Protein AF-A0A1H9HNV2-F1 (afdb_monomer)

Secondary structure (DSSP, 8-state):
----HHHHHHHHHHTTT-HHHHHHHHS-HHHHHHHHTT-SHHHHH--SSSPPPPHHHHHHHHHHHHHTT--HHHHHHHHHH-HHHHHHTT--TTSPPPPHHHHHHHHHHHHHTTHHHHHHHHHHHHHHHTT-S-TT---EEEEEEEEEPSSPPPEEEE-----S-------TT-PPP--EEEEPPPS-SS-EEEEETTEEEEEEEEEEEEETTT--EEEEEEEETT---

Sequence (229 aa):
MQMSFGTLELAERLNRDNVLLKIEGLIEWEELRLKLTGLYKRELSHGGGQEPFDGLLMFKAILLGQWHSLSDAALEQALCVRIDFLQFCGLSLSDAIPDETTLCRFRNRLIANDRLDDLLATINEQLQCHGLMIKGATGAVIDATLIESAARPKKTITLEVDAEEGKVVQFEDGSQPGINCIEEQSADPDATWLKKGRKSQFGYRSYLVVDAQDGYVRGVHTAPANQSE

pLDDT: mean 74.3, std 15.61, range [34.56, 94.25]

Organism: NCBI:txid44577

Mean predicted aligned error: 16.44 Å

InterPro domains:
  IPR008490 Transposase InsH, N-terminal [PF05598] (9-109)
  IPR047959 IS5 family transposase [NF033581] (20-228)

Structure (mmCIF, N/CA/C/O backbone):
data_AF-A0A1H9HNV2-F1
#
_entry.id   AF-A0A1H9HNV2-F1
#
loop_
_atom_site.group_PDB
_atom_site.id
_atom_site.type_symbol
_atom_site.label_atom_id
_atom_site.label_alt_id
_atom_site.label_comp_id
_atom_site.label_asym_id
_atom_site.label_entity_id
_atom_site.label_seq_id
_atom_site.pdbx_PDB_ins_code
_atom_site.Cartn_x
_atom_site.Cartn_y
_atom_site.Cartn_z
_atom_site.occupancy
_atom_site.B_iso_or_equiv
_atom_site.auth_seq_id
_atom_site.auth_comp_id
_atom_site.a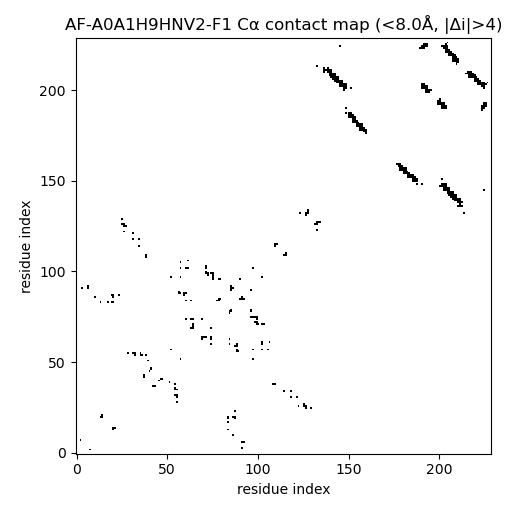uth_asym_id
_atom_site.auth_atom_id
_atom_site.pdbx_PDB_model_num
ATOM 1 N N . MET A 1 1 ? -0.820 14.989 16.478 1.00 46.38 1 MET A N 1
ATOM 2 C CA . MET A 1 1 ? -1.073 15.890 15.334 1.00 46.38 1 MET A CA 1
ATOM 3 C C . MET A 1 1 ? -2.331 16.689 15.659 1.00 46.38 1 MET A C 1
ATOM 5 O O . MET A 1 1 ? -3.302 16.089 16.100 1.00 46.38 1 MET A O 1
ATOM 9 N N . GLN A 1 2 ? -2.279 18.023 15.619 1.00 42.62 2 GLN A N 1
ATOM 10 C CA . GLN A 1 2 ? -3.395 18.882 16.036 1.00 42.62 2 GLN A CA 1
ATOM 11 C C . GLN A 1 2 ? -4.425 18.927 14.901 1.00 42.62 2 GLN A C 1
ATOM 13 O O . GLN A 1 2 ? -4.117 19.411 13.817 1.00 42.62 2 GLN A O 1
ATOM 18 N N . MET A 1 3 ? -5.616 18.369 15.125 1.00 58.62 3 MET A N 1
ATOM 19 C CA . MET A 1 3 ? -6.662 18.311 14.101 1.00 58.62 3 MET A CA 1
ATOM 20 C C . MET A 1 3 ? -7.176 19.724 13.811 1.00 58.62 3 MET A C 1
ATOM 22 O O . MET A 1 3 ? -7.595 20.439 14.722 1.00 58.62 3 MET A O 1
ATOM 26 N N . SER A 1 4 ? -7.120 20.136 12.546 1.00 68.19 4 SER A N 1
ATOM 27 C CA . SER A 1 4 ? -7.701 21.402 12.102 1.00 68.19 4 SER A CA 1
ATOM 28 C C . SER A 1 4 ? -9.229 21.388 12.258 1.00 68.19 4 SER A C 1
ATOM 30 O O . SER A 1 4 ? -9.867 20.338 12.202 1.00 68.19 4 SER A O 1
ATOM 32 N N . PHE A 1 5 ? -9.848 22.560 12.405 1.00 66.25 5 PHE A N 1
ATOM 33 C CA . PHE A 1 5 ? -11.310 22.669 12.490 1.00 66.25 5 PHE A CA 1
ATOM 34 C C . PHE A 1 5 ? -12.016 22.006 11.290 1.00 66.25 5 PHE A C 1
ATOM 36 O O . PHE A 1 5 ? -12.998 21.287 11.460 1.00 66.25 5 PHE A O 1
ATOM 43 N N . GLY A 1 6 ? -11.463 22.176 10.083 1.00 67.31 6 GLY A N 1
ATOM 44 C CA . GLY A 1 6 ? -12.016 21.587 8.862 1.00 67.31 6 GLY A CA 1
ATOM 45 C C . GLY A 1 6 ? -11.930 20.060 8.820 1.00 67.31 6 GLY A C 1
ATOM 46 O O . GLY A 1 6 ? -12.846 19.414 8.318 1.00 67.31 6 GLY A O 1
ATOM 47 N N . THR A 1 7 ? -10.875 19.461 9.382 1.00 67.25 7 THR A N 1
ATOM 48 C CA . THR A 1 7 ? -10.743 17.994 9.421 1.00 67.25 7 THR A CA 1
ATOM 49 C C . THR A 1 7 ? -11.699 17.356 10.424 1.00 67.25 7 THR A C 1
ATOM 51 O O . THR A 1 7 ? -12.181 16.252 10.188 1.00 67.25 7 THR A O 1
ATOM 54 N N . LEU A 1 8 ? -12.037 18.061 11.505 1.00 67.12 8 LEU A N 1
ATOM 55 C CA . LEU A 1 8 ? -12.953 17.565 12.532 1.00 67.12 8 LEU A CA 1
ATOM 56 C C . LEU A 1 8 ? -14.407 17.514 12.025 1.00 67.12 8 LEU A C 1
ATOM 58 O O . LEU A 1 8 ? -15.081 16.499 12.188 1.00 67.12 8 LEU A O 1
ATOM 62 N N . GLU A 1 9 ? -14.859 18.553 11.315 1.00 69.06 9 GLU A N 1
ATOM 63 C CA . GLU A 1 9 ? -16.207 18.579 10.723 1.00 69.06 9 GLU A CA 1
ATOM 64 C C . GLU A 1 9 ? -16.355 17.574 9.563 1.00 69.06 9 GLU A C 1
ATOM 66 O O . GLU A 1 9 ? -17.401 16.938 9.400 1.00 69.06 9 GLU A O 1
ATOM 71 N N . LEU A 1 10 ? -15.299 17.371 8.769 1.00 71.81 10 LEU A N 1
ATOM 72 C CA . LEU A 1 10 ? -15.294 16.353 7.714 1.00 71.81 10 LEU A CA 1
ATOM 73 C C . LEU A 1 10 ? -15.322 14.933 8.281 1.00 71.81 10 LEU A C 1
ATOM 75 O O . LEU A 1 10 ? -16.067 14.097 7.767 1.00 71.81 10 LEU A O 1
ATOM 79 N N . ALA A 1 11 ? -14.582 14.673 9.360 1.00 67.88 11 ALA A N 1
ATOM 80 C CA . ALA A 1 11 ? -14.624 13.389 10.051 1.00 67.88 11 ALA A CA 1
ATOM 81 C C . ALA A 1 11 ? -16.037 13.074 10.569 1.00 67.88 11 ALA A C 1
ATOM 83 O O . ALA A 1 11 ? -16.521 11.961 10.378 1.00 67.88 11 ALA A O 1
ATOM 84 N N . GLU A 1 12 ? -16.748 14.051 11.144 1.00 70.38 12 GLU A N 1
ATOM 85 C CA . GLU A 1 12 ? -18.136 13.862 11.591 1.00 70.38 12 GLU A CA 1
ATOM 86 C C . GLU A 1 12 ? -19.116 13.584 10.443 1.00 70.38 12 GLU A C 1
ATOM 88 O O . GLU A 1 12 ? -20.052 12.793 10.606 1.00 70.38 12 GLU A O 1
ATOM 93 N N . ARG A 1 13 ? -18.913 14.210 9.276 1.00 70.44 13 ARG A N 1
ATOM 94 C CA . ARG A 1 13 ? -19.742 13.958 8.086 1.00 70.44 13 ARG A CA 1
ATOM 95 C C . ARG A 1 13 ? -19.483 12.583 7.478 1.00 70.44 13 ARG A C 1
ATOM 97 O O . ARG A 1 13 ? -20.428 11.944 7.025 1.00 70.44 13 ARG A O 1
ATOM 104 N N . LEU A 1 14 ? -18.234 12.122 7.482 1.00 71.94 14 LEU A N 1
ATOM 105 C CA . LEU A 1 14 ? -17.851 10.825 6.922 1.00 71.94 14 LEU A CA 1
ATOM 106 C C . LEU A 1 14 ? -18.166 9.654 7.869 1.00 71.94 14 LEU A C 1
ATOM 108 O O . LEU A 1 14 ? -18.564 8.587 7.405 1.00 71.94 14 LEU A O 1
ATOM 112 N N . ASN A 1 15 ? -18.054 9.849 9.187 1.00 63.41 15 ASN A N 1
ATOM 113 C CA . ASN A 1 15 ? -18.233 8.785 10.184 1.00 63.41 15 ASN A CA 1
ATOM 114 C C . ASN A 1 15 ? -19.645 8.190 10.247 1.00 63.41 15 ASN A C 1
ATOM 116 O O . ASN A 1 15 ? -19.811 7.093 10.780 1.00 63.41 15 ASN A O 1
ATOM 120 N N . ARG A 1 16 ? -20.672 8.873 9.725 1.00 61.31 16 ARG A N 1
ATOM 121 C CA . ARG A 1 16 ? -22.050 8.360 9.802 1.00 61.31 16 ARG A CA 1
ATOM 122 C C . ARG A 1 16 ? -22.267 7.124 8.926 1.00 61.31 16 ARG A C 1
ATOM 124 O O . ARG A 1 16 ? -22.946 6.208 9.373 1.00 61.31 16 ARG A O 1
ATOM 131 N N . ASP A 1 17 ? -21.611 7.045 7.764 1.00 63.94 17 ASP A N 1
ATOM 132 C CA . ASP A 1 17 ? -21.888 5.993 6.772 1.00 63.94 17 ASP A CA 1
ATOM 133 C C . ASP A 1 17 ? -20.645 5.366 6.112 1.00 63.94 17 ASP A C 1
ATOM 135 O O . ASP A 1 17 ? -20.778 4.393 5.368 1.00 63.94 17 ASP A O 1
ATOM 139 N N . ASN A 1 18 ? -19.424 5.855 6.369 1.00 78.12 18 ASN A N 1
ATOM 140 C CA . ASN A 1 18 ? -18.253 5.367 5.637 1.00 78.12 18 ASN A CA 1
ATOM 141 C C . ASN A 1 18 ? -17.673 4.062 6.216 1.00 78.12 18 ASN A C 1
ATOM 143 O O . ASN A 1 18 ? -17.227 4.003 7.362 1.00 78.12 18 ASN A O 1
ATOM 147 N N . VAL A 1 19 ? -17.642 3.014 5.389 1.00 81.12 19 VAL A N 1
ATOM 148 C CA . VAL A 1 19 ? -17.084 1.696 5.731 1.00 81.12 19 VAL A CA 1
ATOM 149 C C . VAL A 1 19 ? -15.576 1.768 5.992 1.00 81.12 19 VAL A C 1
ATOM 151 O O . VAL A 1 19 ? -15.095 1.108 6.909 1.00 81.12 19 VAL A O 1
ATOM 154 N N . LEU A 1 20 ? -14.836 2.606 5.257 1.00 83.25 20 LEU A N 1
ATOM 155 C CA . LEU A 1 20 ? -13.379 2.715 5.396 1.00 83.25 20 LEU A CA 1
ATOM 156 C C . LEU A 1 20 ? -12.972 3.222 6.781 1.00 83.25 20 LEU A C 1
ATOM 158 O O . LEU A 1 20 ? -12.032 2.700 7.366 1.00 83.25 20 LEU A O 1
ATOM 162 N N . LEU A 1 21 ? -13.709 4.185 7.339 1.00 83.06 21 LEU A N 1
ATOM 163 C CA . LEU A 1 21 ? -13.426 4.717 8.678 1.00 83.06 21 LEU A CA 1
ATOM 164 C C . LEU A 1 21 ? -13.783 3.721 9.786 1.00 83.06 21 LEU A C 1
ATOM 166 O O . LEU A 1 21 ? -13.110 3.664 10.809 1.00 83.06 21 LEU A O 1
ATOM 170 N N . LYS A 1 22 ? -14.798 2.876 9.567 1.00 82.56 22 LYS A N 1
ATOM 171 C CA . LYS A 1 22 ? -15.085 1.762 10.481 1.00 82.56 22 LYS A CA 1
ATOM 172 C C . LYS A 1 22 ? -13.939 0.755 10.487 1.00 82.56 22 LYS A C 1
ATOM 174 O O . LYS A 1 22 ? -13.535 0.322 11.556 1.00 82.56 22 LYS A O 1
ATOM 179 N N . ILE A 1 23 ? -13.398 0.421 9.313 1.00 82.38 23 ILE A N 1
ATOM 180 C CA . ILE A 1 23 ? -12.222 -0.453 9.190 1.00 82.38 23 ILE A CA 1
ATOM 181 C C . ILE A 1 23 ? -10.996 0.196 9.844 1.00 82.38 23 ILE A C 1
ATOM 183 O O . ILE A 1 23 ? -10.242 -0.478 10.538 1.00 82.38 23 ILE A O 1
ATOM 187 N N . GLU A 1 24 ? -10.822 1.507 9.677 1.00 85.06 24 GLU A N 1
ATOM 188 C CA . GLU A 1 24 ? -9.735 2.262 10.302 1.00 85.06 24 GLU A CA 1
ATOM 189 C C . GLU A 1 24 ? -9.763 2.157 11.832 1.00 85.06 24 GLU A C 1
ATOM 191 O O . GLU A 1 24 ? -8.718 1.935 12.431 1.00 85.06 24 GLU A O 1
ATOM 196 N N . GLY A 1 25 ? -10.944 2.200 12.454 1.00 83.38 25 GLY A N 1
ATOM 197 C CA . GLY A 1 25 ? -11.089 1.996 13.898 1.00 83.38 25 GLY A CA 1
ATOM 198 C C . GLY A 1 25 ? -10.988 0.539 14.376 1.00 83.38 25 GLY A C 1
ATOM 199 O O . GLY A 1 25 ? -10.866 0.316 15.577 1.00 83.38 25 GLY A O 1
ATOM 200 N N . LEU A 1 26 ? -11.066 -0.446 13.474 1.00 83.06 26 LEU A N 1
ATOM 201 C CA . LEU A 1 26 ? -11.015 -1.877 13.811 1.00 83.06 26 LEU A CA 1
ATOM 202 C C . LEU A 1 26 ? -9.599 -2.462 13.778 1.00 83.06 26 LEU A C 1
ATOM 204 O O . LEU A 1 26 ? -9.354 -3.481 14.412 1.00 83.06 26 LEU A O 1
ATOM 208 N N . ILE A 1 27 ? -8.691 -1.861 13.011 1.00 84.56 27 ILE A N 1
ATOM 209 C CA . ILE A 1 27 ? -7.336 -2.379 12.796 1.00 84.56 27 ILE A CA 1
ATOM 210 C C . ILE A 1 27 ? -6.368 -1.712 13.781 1.00 84.56 27 ILE A C 1
ATOM 212 O O . ILE A 1 27 ? -6.338 -0.486 13.909 1.00 84.56 27 ILE A O 1
ATOM 216 N N . GLU A 1 28 ? -5.519 -2.504 14.441 1.00 87.12 28 GLU A N 1
ATOM 217 C CA . GLU A 1 28 ? -4.458 -1.983 15.311 1.00 87.12 28 GLU A CA 1
ATOM 218 C C . GLU A 1 28 ? -3.247 -1.536 14.475 1.00 87.12 28 GLU A C 1
ATOM 220 O O . GLU A 1 28 ? -2.266 -2.256 14.275 1.00 87.12 28 GLU A O 1
ATOM 225 N N . TRP A 1 29 ? -3.313 -0.301 13.974 1.00 87.50 29 TRP A N 1
ATOM 226 C CA . TRP A 1 29 ? -2.298 0.270 13.081 1.00 87.50 29 TRP A CA 1
ATOM 227 C C . TRP A 1 29 ? -0.916 0.474 13.714 1.00 87.50 29 TRP A C 1
ATOM 229 O O . TRP A 1 29 ? 0.084 0.496 12.998 1.00 87.50 29 TRP A O 1
ATOM 239 N N . GLU A 1 30 ? -0.831 0.625 15.036 1.00 86.38 30 GLU A N 1
ATOM 240 C CA . GLU A 1 30 ? 0.452 0.817 15.727 1.00 86.38 30 GLU A CA 1
ATOM 241 C C . GLU A 1 30 ? 1.310 -0.459 15.724 1.00 86.38 30 GLU A C 1
ATOM 243 O O . GLU A 1 30 ? 2.534 -0.378 15.613 1.00 86.38 30 GLU A O 1
ATOM 248 N N . GLU A 1 31 ? 0.694 -1.646 15.734 1.00 85.62 31 GLU A N 1
ATOM 249 C CA . GLU A 1 31 ? 1.420 -2.911 15.561 1.00 85.62 31 GLU A CA 1
ATOM 250 C C . GLU A 1 31 ? 2.048 -2.994 14.159 1.00 85.62 31 GLU A C 1
ATOM 252 O O . GLU A 1 31 ? 3.219 -3.352 13.990 1.00 85.62 31 GLU A O 1
ATOM 257 N N . LEU A 1 32 ? 1.289 -2.580 13.141 1.00 85.56 32 LEU A N 1
ATOM 258 C CA . LEU A 1 32 ? 1.753 -2.527 11.755 1.00 85.56 32 LEU A CA 1
ATOM 259 C C . LEU A 1 32 ? 2.853 -1.475 11.567 1.00 85.56 32 LEU A C 1
ATOM 261 O O . LEU A 1 32 ? 3.808 -1.710 10.823 1.00 85.56 32 LEU A O 1
ATOM 265 N N . ARG A 1 33 ? 2.773 -0.344 12.281 1.00 86.12 33 ARG A N 1
ATOM 266 C CA . ARG A 1 33 ? 3.809 0.700 12.262 1.00 86.12 33 ARG A CA 1
ATOM 267 C C . ARG A 1 33 ? 5.175 0.134 12.642 1.00 86.12 33 ARG A C 1
ATOM 269 O O . ARG A 1 33 ? 6.155 0.439 11.966 1.00 86.12 33 ARG A O 1
ATOM 276 N N . LEU A 1 34 ? 5.249 -0.718 13.668 1.00 83.62 34 LEU A N 1
ATOM 277 C CA . LEU A 1 34 ? 6.510 -1.336 14.095 1.00 83.62 34 LEU A CA 1
ATOM 278 C C . LEU A 1 34 ? 7.133 -2.191 12.983 1.00 83.62 34 LEU A C 1
ATOM 280 O O . LEU A 1 34 ? 8.340 -2.111 12.749 1.00 83.62 34 LEU A O 1
ATOM 284 N N . LYS A 1 35 ? 6.312 -2.939 12.237 1.00 82.00 35 LYS A N 1
ATOM 285 C CA . LYS A 1 35 ? 6.757 -3.773 11.103 1.00 82.00 35 LYS A CA 1
ATOM 286 C C . LYS A 1 35 ? 7.211 -2.946 9.888 1.00 82.00 35 LYS A C 1
ATOM 288 O O . LYS A 1 35 ? 8.021 -3.410 9.080 1.00 82.00 35 LYS A O 1
ATOM 293 N N . LEU A 1 36 ? 6.744 -1.702 9.782 1.00 82.06 36 LEU A N 1
ATOM 294 C CA . LEU A 1 36 ? 7.122 -0.746 8.735 1.00 82.06 36 LEU A CA 1
ATOM 295 C C . LEU A 1 36 ? 8.403 0.050 9.058 1.00 82.06 36 LEU A C 1
ATOM 297 O O . LEU A 1 36 ? 8.913 0.755 8.187 1.00 82.06 36 LEU A O 1
ATOM 301 N N . THR A 1 37 ? 8.966 -0.082 10.264 1.00 79.50 37 THR A N 1
ATOM 302 C CA . THR A 1 37 ? 10.227 0.591 10.623 1.00 79.50 37 THR A CA 1
ATOM 303 C C . THR A 1 37 ? 11.431 0.029 9.856 1.00 79.50 37 THR A C 1
ATOM 305 O O . THR A 1 37 ? 11.509 -1.164 9.537 1.00 79.50 37 THR A O 1
ATOM 308 N N . GLY A 1 38 ? 12.394 0.893 9.529 1.00 74.19 38 GLY A N 1
ATOM 309 C CA . GLY A 1 38 ? 13.637 0.526 8.847 1.00 74.19 38 GLY A CA 1
ATOM 310 C C . GLY A 1 38 ? 13.516 0.376 7.329 1.00 74.19 38 GLY A C 1
ATOM 311 O O . GLY A 1 38 ? 14.471 -0.058 6.687 1.00 74.19 38 GLY A O 1
ATOM 312 N N . LEU A 1 39 ? 12.374 0.731 6.730 1.00 73.50 39 LEU A N 1
ATOM 313 C CA . LEU A 1 39 ? 12.200 0.687 5.273 1.00 73.50 39 LEU A CA 1
ATOM 314 C C . LEU A 1 39 ? 13.003 1.798 4.584 1.00 73.50 39 LEU A C 1
ATOM 316 O O . LEU A 1 39 ? 13.631 1.594 3.540 1.00 73.50 39 LEU A O 1
ATOM 320 N N . TYR A 1 40 ? 13.012 3.005 5.140 1.00 74.31 40 TYR A N 1
ATOM 321 C CA . TYR A 1 40 ? 13.718 4.113 4.512 1.00 74.31 40 TYR A CA 1
ATOM 322 C C . TYR A 1 40 ? 15.213 4.056 4.831 1.00 74.31 40 TYR A C 1
ATOM 324 O O . TYR A 1 40 ? 15.623 4.142 5.982 1.00 74.31 40 TYR A O 1
ATOM 332 N N . LYS A 1 41 ? 16.064 4.047 3.793 1.00 65.50 41 LYS A N 1
ATOM 333 C CA . LYS A 1 41 ? 17.530 4.163 3.953 1.00 65.50 41 LYS A CA 1
ATOM 334 C C . LYS A 1 41 ? 17.942 5.397 4.773 1.00 65.50 41 LYS A C 1
ATOM 336 O O . LYS A 1 41 ? 18.989 5.387 5.414 1.00 65.50 41 LYS A O 1
ATOM 341 N N . ARG A 1 42 ? 17.114 6.452 4.768 1.00 65.56 42 ARG A N 1
ATOM 342 C CA . ARG A 1 42 ? 17.320 7.655 5.584 1.00 65.56 42 ARG A CA 1
ATOM 343 C C . ARG A 1 42 ? 17.214 7.377 7.086 1.00 65.56 42 ARG A C 1
ATOM 345 O O . ARG A 1 42 ? 17.990 7.962 7.826 1.00 65.56 42 ARG A O 1
ATOM 352 N N . GLU A 1 43 ? 16.324 6.485 7.523 1.00 59.97 43 GLU A N 1
ATOM 353 C CA . GLU A 1 43 ? 16.178 6.127 8.946 1.00 59.97 43 GLU A CA 1
ATOM 354 C C . GLU A 1 43 ? 17.458 5.498 9.503 1.00 59.97 43 GLU A C 1
ATOM 356 O O . GLU A 1 43 ? 17.833 5.762 10.639 1.00 59.97 43 GLU A O 1
ATOM 361 N N . LEU A 1 44 ? 18.176 4.725 8.680 1.00 59.16 44 LEU A N 1
ATOM 362 C CA . LEU A 1 44 ? 19.455 4.131 9.071 1.00 59.16 44 LEU A CA 1
ATOM 363 C C . LEU A 1 44 ? 20.642 5.085 8.890 1.00 59.16 44 LEU A C 1
ATOM 365 O O . LEU A 1 44 ? 21.562 5.083 9.702 1.00 59.16 44 LEU A O 1
ATOM 369 N N . SER A 1 45 ? 20.648 5.888 7.823 1.00 58.62 45 SER A N 1
ATOM 370 C CA . SER A 1 45 ? 21.858 6.595 7.384 1.00 58.62 45 SER A CA 1
ATOM 371 C C . SER A 1 45 ? 21.843 8.112 7.609 1.00 58.62 45 SER A C 1
ATOM 373 O O . SER A 1 45 ? 22.849 8.750 7.306 1.00 58.62 45 SER A O 1
ATOM 375 N N . HIS A 1 46 ? 20.734 8.698 8.087 1.00 61.34 46 HIS A N 1
ATOM 376 C CA . HIS A 1 46 ? 20.544 10.148 8.303 1.00 61.34 46 HIS A CA 1
ATOM 377 C C . HIS A 1 46 ? 20.974 11.032 7.110 1.00 61.34 46 HIS A C 1
ATOM 379 O O . HIS A 1 46 ? 21.341 12.194 7.273 1.00 61.34 46 HIS A O 1
ATOM 385 N N . GLY A 1 47 ? 20.956 10.478 5.895 1.00 58.84 47 GLY A N 1
ATOM 386 C CA . GLY A 1 47 ? 21.424 11.161 4.690 1.00 58.84 47 GLY A CA 1
ATOM 387 C C . GLY A 1 47 ? 20.553 12.365 4.320 1.00 58.84 47 GLY A C 1
ATOM 388 O O . GLY A 1 47 ? 19.342 12.361 4.547 1.00 58.84 47 GLY A O 1
ATOM 389 N N . GLY A 1 48 ? 21.170 13.390 3.727 1.00 55.59 48 GLY A N 1
ATOM 390 C CA . GLY A 1 48 ? 20.477 14.598 3.270 1.00 55.59 48 GLY A CA 1
ATOM 391 C C . GLY A 1 48 ? 19.526 14.335 2.094 1.00 55.59 48 GLY A C 1
ATOM 392 O O . GLY A 1 48 ? 19.871 13.614 1.160 1.00 55.59 48 GLY A O 1
ATOM 393 N N . GLY A 1 49 ? 18.328 14.927 2.148 1.00 69.06 49 GLY A N 1
ATOM 394 C CA . GLY A 1 49 ? 17.273 14.825 1.133 1.00 69.06 49 GLY A CA 1
ATOM 395 C C . GLY A 1 49 ? 15.892 15.184 1.697 1.00 69.06 49 GLY A C 1
ATOM 396 O O . GLY A 1 49 ? 15.758 15.418 2.900 1.00 69.06 49 GLY A O 1
ATOM 397 N N . GLN A 1 50 ? 14.869 15.216 0.835 1.00 68.38 50 GLN A N 1
ATOM 398 C CA . GLN A 1 50 ? 13.475 15.437 1.243 1.00 68.38 50 GLN A CA 1
ATOM 399 C C . GLN A 1 50 ? 13.035 14.387 2.271 1.00 68.38 50 GLN A C 1
ATOM 401 O O . GLN A 1 50 ? 13.438 13.221 2.199 1.00 68.38 50 GLN A O 1
ATOM 406 N N . GLU A 1 51 ? 12.232 14.809 3.248 1.00 77.88 51 GLU A N 1
ATOM 407 C CA . GLU A 1 51 ? 11.719 13.896 4.263 1.00 77.88 51 GLU A CA 1
ATOM 408 C C . GLU A 1 51 ? 10.803 12.848 3.634 1.00 77.88 51 GLU A C 1
ATOM 410 O O . GLU A 1 51 ? 9.910 13.214 2.866 1.00 77.88 51 GLU A O 1
ATOM 415 N N . PRO A 1 52 ? 11.036 11.549 3.897 1.00 82.06 52 PRO A N 1
ATOM 416 C CA . PRO A 1 52 ? 10.120 10.525 3.440 1.00 82.06 52 PRO A CA 1
ATOM 417 C C . PRO A 1 52 ? 8.774 10.682 4.152 1.00 82.06 52 PRO A C 1
ATOM 419 O O . PRO A 1 52 ? 8.722 11.060 5.321 1.00 82.06 52 PRO A O 1
ATOM 422 N N . PHE A 1 53 ? 7.696 10.354 3.444 1.00 86.31 53 PHE A N 1
ATOM 423 C CA . PHE A 1 53 ? 6.372 10.215 4.046 1.00 86.31 53 PHE A CA 1
ATOM 424 C C . PHE A 1 53 ? 6.372 9.132 5.133 1.00 86.31 53 PHE A C 1
ATOM 426 O O . PHE A 1 53 ? 7.176 8.198 5.082 1.00 86.31 53 PHE A O 1
ATOM 433 N N . ASP A 1 54 ? 5.450 9.242 6.094 1.00 87.88 54 ASP A N 1
ATOM 434 C CA . ASP A 1 54 ? 5.262 8.220 7.128 1.00 87.88 54 ASP A CA 1
ATOM 435 C C . ASP A 1 54 ? 4.953 6.860 6.480 1.00 87.88 54 ASP A C 1
ATOM 437 O O . ASP A 1 54 ? 4.090 6.750 5.603 1.00 87.88 54 ASP A O 1
ATOM 441 N N . GLY A 1 55 ? 5.652 5.813 6.922 1.00 87.94 55 GLY A N 1
ATOM 442 C CA . GLY A 1 55 ? 5.481 4.461 6.396 1.00 87.94 55 GLY A CA 1
ATOM 443 C C . GLY A 1 55 ? 4.055 3.947 6.583 1.00 87.94 55 GLY A C 1
ATOM 444 O O . GLY A 1 55 ? 3.532 3.274 5.695 1.00 87.94 55 GLY A O 1
ATOM 445 N N . LEU A 1 56 ? 3.397 4.315 7.691 1.00 90.12 56 LEU A N 1
ATOM 446 C CA . LEU A 1 56 ? 2.013 3.915 7.946 1.00 90.12 56 LEU A CA 1
ATOM 447 C C . LEU A 1 56 ? 1.041 4.558 6.948 1.00 90.12 56 LEU A C 1
ATOM 449 O O . LEU A 1 56 ? 0.178 3.873 6.402 1.00 90.12 56 LEU A O 1
ATOM 453 N N . LEU A 1 57 ? 1.209 5.852 6.673 1.00 91.56 57 LEU A N 1
ATOM 454 C CA . LEU A 1 57 ? 0.422 6.583 5.678 1.00 91.56 57 LEU A CA 1
ATOM 455 C C . LEU A 1 57 ? 0.582 5.960 4.292 1.00 91.56 57 LEU A C 1
ATOM 457 O O . LEU A 1 57 ? -0.404 5.687 3.609 1.00 91.56 57 LEU A O 1
ATOM 461 N N . MET A 1 58 ? 1.827 5.694 3.893 1.00 92.44 58 MET A N 1
ATOM 462 C CA . MET A 1 58 ? 2.130 5.094 2.595 1.00 92.44 58 MET A CA 1
ATOM 463 C C . MET A 1 58 ? 1.539 3.688 2.462 1.00 92.44 58 MET A C 1
ATOM 465 O O . MET A 1 58 ? 1.011 3.328 1.410 1.00 92.44 58 MET A O 1
ATOM 469 N N . PHE A 1 59 ? 1.582 2.897 3.535 1.00 91.44 59 PHE A N 1
ATOM 470 C CA . PHE A 1 59 ? 0.985 1.568 3.554 1.00 91.44 59 PHE A CA 1
ATOM 471 C C . PHE A 1 59 ? -0.546 1.618 3.472 1.00 91.44 59 PHE A C 1
ATOM 473 O O . PHE A 1 59 ? -1.131 0.901 2.660 1.00 91.44 59 PHE A O 1
ATOM 480 N N . LYS A 1 60 ? -1.196 2.517 4.226 1.00 91.88 60 LYS A N 1
ATOM 481 C CA . LYS A 1 60 ? -2.645 2.757 4.127 1.00 91.88 60 LYS A CA 1
ATOM 482 C C . LYS A 1 60 ? -3.058 3.163 2.706 1.00 91.88 60 LYS A C 1
ATOM 484 O O . LYS A 1 60 ? -4.050 2.648 2.195 1.00 91.88 60 LYS A O 1
ATOM 489 N N . ALA A 1 61 ? -2.275 4.012 2.038 1.00 92.69 61 ALA A N 1
ATOM 490 C CA . ALA A 1 61 ? -2.522 4.384 0.646 1.00 92.69 61 ALA A CA 1
ATOM 491 C C . ALA A 1 61 ? -2.444 3.172 -0.301 1.00 92.69 61 ALA A C 1
ATOM 493 O O . ALA A 1 61 ? -3.350 2.964 -1.108 1.00 92.69 61 ALA A O 1
ATOM 494 N N . ILE A 1 62 ? -1.410 2.329 -0.177 1.00 91.56 62 ILE A N 1
ATOM 495 C CA . ILE A 1 62 ? -1.300 1.098 -0.982 1.00 91.56 62 ILE A CA 1
ATOM 496 C C . ILE A 1 62 ? -2.487 0.162 -0.734 1.00 91.56 62 ILE A C 1
ATOM 498 O O . ILE A 1 62 ? -3.016 -0.407 -1.689 1.00 91.56 62 ILE A O 1
ATOM 502 N N . LEU A 1 63 ? -2.925 0.026 0.518 1.00 89.69 63 LEU A N 1
ATOM 503 C CA . LEU A 1 63 ? -4.066 -0.809 0.884 1.00 89.69 63 LEU A CA 1
ATOM 504 C C . LEU A 1 63 ? -5.363 -0.319 0.221 1.00 89.69 63 LEU A C 1
ATOM 506 O O . LEU A 1 63 ? -6.101 -1.125 -0.345 1.00 89.69 63 LEU A O 1
ATOM 510 N N . LEU A 1 64 ? -5.597 0.999 0.195 1.00 90.50 64 LEU A N 1
ATOM 511 C CA . LEU A 1 64 ? -6.708 1.599 -0.556 1.00 90.50 64 LEU A CA 1
ATOM 512 C C . LEU A 1 64 ? -6.608 1.309 -2.056 1.00 90.50 64 LEU A C 1
ATOM 514 O O . LEU A 1 64 ? -7.615 0.978 -2.685 1.00 90.50 64 LEU A O 1
ATOM 518 N N . GLY A 1 65 ? -5.402 1.403 -2.622 1.00 88.75 65 GLY A N 1
ATOM 519 C CA . GLY A 1 65 ? -5.145 1.037 -4.013 1.00 88.75 65 GLY A CA 1
ATOM 520 C C . GLY A 1 65 ? -5.535 -0.412 -4.304 1.00 88.75 65 GLY A C 1
ATOM 521 O O . GLY A 1 65 ? -6.242 -0.669 -5.276 1.00 88.75 65 GLY A O 1
ATOM 522 N N . GLN A 1 66 ? -5.165 -1.341 -3.419 1.00 86.19 66 GLN A N 1
ATOM 523 C CA . GLN A 1 66 ? -5.502 -2.759 -3.548 1.00 86.19 66 GLN A CA 1
ATOM 524 C C . GLN A 1 66 ? -7.014 -3.008 -3.432 1.00 86.19 66 GLN A C 1
ATOM 526 O O . GLN A 1 66 ? -7.594 -3.675 -4.287 1.00 86.19 66 GLN A O 1
ATOM 531 N N . TRP A 1 67 ? -7.677 -2.449 -2.414 1.00 85.00 67 TRP A N 1
ATOM 532 C CA . TRP A 1 67 ? -9.116 -2.651 -2.187 1.00 85.00 67 TRP A CA 1
ATOM 533 C C . TRP A 1 67 ? -9.994 -2.071 -3.294 1.00 85.00 67 TRP A C 1
ATOM 535 O O . TRP A 1 67 ? -11.049 -2.624 -3.600 1.00 85.00 67 TRP A O 1
ATOM 545 N N . HIS A 1 68 ? -9.559 -0.976 -3.914 1.00 83.25 68 HIS A N 1
ATOM 546 C CA . HIS A 1 68 ? -10.288 -0.330 -5.002 1.00 83.25 68 HIS A CA 1
ATOM 547 C C . HIS A 1 68 ? -9.739 -0.665 -6.397 1.00 83.25 68 HIS A C 1
ATOM 549 O O . HIS A 1 68 ? -10.219 -0.097 -7.376 1.00 83.25 68 HIS A O 1
ATOM 555 N N . SER A 1 69 ? -8.772 -1.589 -6.500 1.00 85.50 69 SER A N 1
ATOM 556 C CA . SER A 1 69 ? -8.129 -1.990 -7.764 1.00 85.50 69 SER A CA 1
ATOM 557 C C . SER A 1 69 ? -7.608 -0.797 -8.585 1.00 85.50 69 SER A C 1
ATOM 559 O O . SER A 1 69 ? -7.811 -0.718 -9.798 1.00 85.50 69 SER A O 1
ATOM 561 N N . LEU A 1 70 ? -6.967 0.163 -7.914 1.00 88.06 70 LEU A N 1
ATOM 562 C CA . LEU A 1 70 ? -6.431 1.382 -8.521 1.00 88.06 70 LEU A CA 1
ATOM 563 C C . LEU A 1 70 ? -4.949 1.215 -8.875 1.00 88.06 70 LEU A C 1
ATOM 565 O O . LEU A 1 70 ? -4.174 0.649 -8.105 1.00 88.06 70 LEU A O 1
ATOM 569 N N . SER A 1 71 ? -4.543 1.769 -10.020 1.00 89.06 71 SER A N 1
ATOM 570 C CA . SER A 1 71 ? -3.125 1.987 -10.333 1.00 89.06 71 SER A CA 1
ATOM 571 C C . SER A 1 71 ? -2.533 3.100 -9.461 1.00 89.06 71 SER A C 1
ATOM 573 O O . SER A 1 71 ? -3.280 3.864 -8.855 1.00 89.06 71 SER A O 1
ATOM 575 N N . ASP A 1 72 ? -1.205 3.249 -9.430 1.00 90.62 72 ASP A N 1
ATOM 576 C CA . ASP A 1 72 ? -0.555 4.322 -8.655 1.00 90.62 72 ASP A CA 1
ATOM 577 C C . ASP A 1 72 ? -1.005 5.722 -9.084 1.00 90.62 72 ASP A C 1
ATOM 579 O O . ASP A 1 72 ? -1.330 6.543 -8.231 1.00 90.62 72 ASP A O 1
ATOM 583 N N . ALA A 1 73 ? -1.112 5.970 -10.392 1.00 91.06 73 ALA A N 1
ATOM 584 C CA . ALA A 1 73 ? -1.617 7.236 -10.918 1.00 91.06 73 ALA A CA 1
ATOM 585 C C . ALA A 1 73 ? -3.082 7.481 -10.513 1.00 91.06 73 ALA A C 1
ATOM 587 O O . ALA A 1 73 ? -3.466 8.586 -10.127 1.00 91.06 73 ALA A O 1
ATOM 588 N N . ALA A 1 74 ? -3.915 6.436 -10.566 1.00 91.44 74 ALA A N 1
ATOM 589 C CA . ALA A 1 74 ? -5.310 6.536 -10.149 1.00 91.44 74 ALA A CA 1
ATOM 590 C C . ALA A 1 74 ? -5.443 6.711 -8.627 1.00 91.44 74 ALA A C 1
ATOM 592 O O . ALA A 1 74 ? -6.360 7.392 -8.173 1.00 91.44 74 ALA A O 1
ATOM 593 N N . LEU A 1 75 ? -4.536 6.124 -7.844 1.00 93.38 75 LEU A N 1
ATOM 594 C CA . LEU A 1 75 ? -4.480 6.253 -6.393 1.00 93.38 75 LEU A CA 1
ATOM 595 C C . LEU A 1 75 ? -4.063 7.665 -5.972 1.00 93.38 75 LEU A C 1
ATOM 597 O O . LEU A 1 75 ? -4.712 8.233 -5.098 1.00 93.38 75 LEU A O 1
ATOM 601 N N . GLU A 1 76 ? -3.052 8.256 -6.614 1.00 94.25 76 GLU A N 1
ATOM 602 C CA . GLU A 1 76 ? -2.683 9.665 -6.410 1.00 94.25 76 GLU A CA 1
ATOM 603 C C . GLU A 1 76 ? -3.891 10.578 -6.664 1.00 94.25 76 GLU A C 1
ATOM 605 O O . GLU A 1 76 ? -4.278 11.382 -5.811 1.00 94.25 76 GLU A O 1
ATOM 610 N N . GLN A 1 77 ? -4.546 10.410 -7.817 1.00 92.94 77 GLN A N 1
ATOM 611 C CA . GLN A 1 77 ? -5.704 11.227 -8.159 1.00 92.94 77 GLN A CA 1
ATOM 612 C C . GLN A 1 77 ? -6.885 10.985 -7.209 1.00 92.94 77 GLN A C 1
ATOM 614 O O . GLN A 1 77 ? -7.592 11.929 -6.846 1.00 92.94 77 GLN A O 1
AT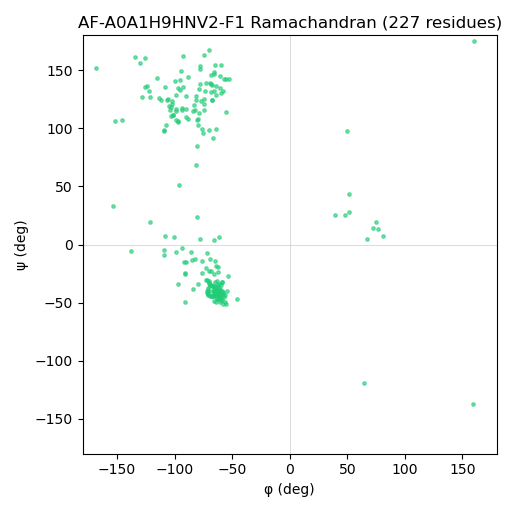OM 619 N N . ALA A 1 78 ? -7.083 9.744 -6.759 1.00 92.56 78 ALA A N 1
ATOM 620 C CA . ALA A 1 78 ? -8.082 9.424 -5.753 1.00 92.56 78 ALA A CA 1
ATOM 621 C C . ALA A 1 78 ? -7.765 10.116 -4.423 1.00 92.56 78 ALA A C 1
ATOM 623 O O . ALA A 1 78 ? -8.652 10.761 -3.881 1.00 92.56 78 ALA A O 1
ATOM 624 N N . LEU A 1 79 ? -6.524 10.074 -3.931 1.00 91.56 79 LEU A N 1
ATOM 625 C CA . LEU A 1 79 ? -6.125 10.771 -2.701 1.00 91.56 79 LEU A CA 1
ATOM 626 C C . LEU A 1 79 ? -6.352 12.288 -2.788 1.00 91.56 79 LEU A C 1
ATOM 628 O O . LEU A 1 79 ? -6.701 12.909 -1.788 1.00 91.56 79 LEU A O 1
ATOM 632 N N . CYS A 1 80 ? -6.209 12.874 -3.979 1.00 88.94 80 CYS A N 1
ATOM 633 C CA . CYS A 1 80 ? -6.468 14.296 -4.210 1.00 88.94 80 CYS A CA 1
ATOM 634 C C . CYS A 1 80 ? -7.965 14.659 -4.164 1.00 88.94 80 CYS A C 1
ATOM 636 O O . CYS A 1 80 ? -8.336 15.711 -3.645 1.00 88.94 80 CYS A O 1
ATOM 638 N N . VAL A 1 81 ? -8.838 13.804 -4.707 1.00 89.19 81 VAL A N 1
ATOM 639 C CA . VAL A 1 81 ? -10.270 14.122 -4.889 1.00 89.19 81 VAL A CA 1
ATOM 640 C C . VAL A 1 81 ? -11.146 13.576 -3.757 1.00 89.19 81 VAL A C 1
ATOM 642 O O . VAL A 1 81 ? -12.161 14.176 -3.395 1.00 89.19 81 VAL A O 1
ATOM 645 N N . ARG A 1 82 ? -10.789 12.417 -3.205 1.00 88.88 82 ARG A N 1
ATOM 646 C CA . ARG A 1 82 ? -11.610 11.646 -2.272 1.00 88.88 82 ARG A CA 1
ATOM 647 C C . ARG A 1 82 ? -11.218 11.929 -0.826 1.00 88.88 82 ARG A C 1
ATOM 649 O O . ARG A 1 82 ? -10.216 11.433 -0.320 1.00 88.88 82 ARG A O 1
ATOM 656 N N . ILE A 1 83 ? -12.068 12.687 -0.137 1.00 87.38 83 ILE A N 1
ATOM 657 C CA . ILE A 1 83 ? -11.860 13.061 1.272 1.00 87.38 83 ILE A CA 1
ATOM 658 C C . ILE A 1 83 ? -11.851 11.825 2.185 1.00 87.38 83 ILE A C 1
ATOM 660 O O . ILE A 1 83 ? -11.143 11.799 3.185 1.00 87.38 83 ILE A O 1
ATOM 664 N N . ASP A 1 84 ? -12.597 10.775 1.841 1.00 87.62 84 ASP A N 1
ATOM 665 C CA . ASP A 1 84 ? -12.593 9.527 2.604 1.00 87.62 84 ASP A CA 1
ATOM 666 C C . ASP A 1 84 ? -11.248 8.797 2.550 1.00 87.62 84 ASP A C 1
ATOM 668 O O . ASP A 1 84 ? -10.800 8.274 3.567 1.00 87.62 84 ASP A O 1
ATOM 672 N N . PHE A 1 85 ? -10.571 8.819 1.401 1.00 90.56 85 PHE A N 1
ATOM 673 C CA . PHE A 1 85 ? -9.226 8.256 1.260 1.00 90.56 85 PHE A CA 1
ATOM 674 C C . PHE A 1 85 ? -8.198 9.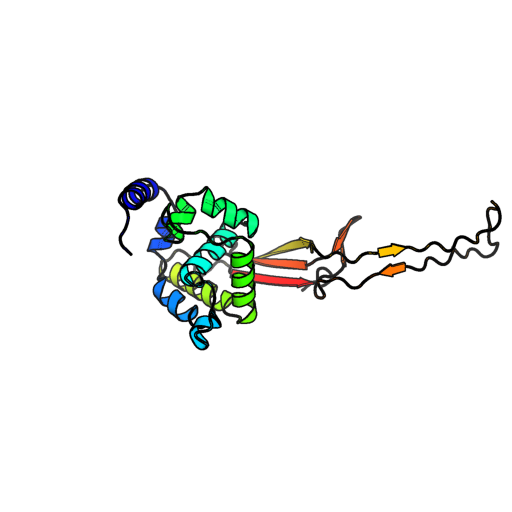072 2.038 1.00 90.56 85 PHE A C 1
ATOM 676 O O . PHE A 1 85 ? -7.365 8.514 2.752 1.00 90.56 85 PHE A O 1
ATOM 683 N N . LEU A 1 86 ? -8.294 10.397 1.927 1.00 89.38 86 LEU A N 1
ATOM 684 C CA . LEU A 1 86 ? -7.448 11.335 2.652 1.00 89.38 86 LEU A CA 1
ATOM 685 C C . LEU A 1 86 ? -7.547 11.100 4.171 1.00 89.38 86 LEU A C 1
ATOM 687 O O . LEU A 1 86 ? -6.535 10.895 4.842 1.00 89.38 86 LEU A O 1
ATOM 691 N N . GLN A 1 87 ? -8.779 11.023 4.685 1.00 87.31 87 GLN A N 1
ATOM 692 C CA . GLN A 1 87 ? -9.052 10.796 6.101 1.00 87.31 87 GLN A CA 1
ATOM 693 C C . GLN A 1 87 ? -8.584 9.413 6.566 1.00 87.31 87 GLN A C 1
ATOM 695 O O . GLN A 1 87 ? -7.993 9.309 7.638 1.00 87.31 87 GLN A O 1
ATOM 700 N N . PHE A 1 88 ? -8.799 8.362 5.766 1.00 89.00 88 PHE A N 1
ATOM 701 C CA . PHE A 1 88 ? -8.326 7.011 6.086 1.00 89.00 88 PHE A CA 1
ATOM 702 C C . PHE A 1 88 ? -6.803 6.974 6.274 1.00 89.00 88 PHE A C 1
ATOM 704 O O . PHE A 1 88 ? -6.303 6.387 7.237 1.00 89.00 88 PHE A O 1
ATOM 711 N N . CYS A 1 89 ? -6.069 7.667 5.399 1.00 89.50 89 CYS A N 1
ATOM 712 C CA . CYS A 1 89 ? -4.616 7.823 5.474 1.00 89.50 89 CYS A CA 1
ATOM 713 C C . CYS A 1 89 ? -4.139 8.747 6.611 1.00 89.50 89 CYS A C 1
ATOM 715 O O . CYS A 1 89 ? -2.935 8.818 6.855 1.00 89.50 89 CYS A O 1
ATOM 717 N N . GLY A 1 90 ? -5.046 9.433 7.316 1.00 86.69 90 GLY A N 1
ATOM 718 C CA . GLY A 1 90 ? -4.712 10.390 8.376 1.00 86.69 90 GLY A CA 1
ATOM 719 C C . GLY A 1 90 ? -4.174 11.730 7.862 1.00 86.69 90 GLY A C 1
ATOM 720 O O . GLY A 1 90 ? -3.523 12.451 8.617 1.00 86.69 90 GLY A O 1
ATOM 721 N N . LEU A 1 91 ? -4.421 12.052 6.589 1.00 86.69 91 LEU A N 1
ATOM 722 C CA . LEU A 1 91 ? -4.016 13.302 5.950 1.00 86.69 91 LEU A CA 1
ATOM 723 C C . LEU A 1 91 ? -5.084 14.391 6.136 1.00 86.69 91 LEU A C 1
ATOM 725 O O . LEU A 1 91 ? -6.287 14.131 6.088 1.00 86.69 91 LEU A O 1
ATOM 729 N N . SER A 1 92 ? -4.635 15.633 6.306 1.00 84.44 92 SER A N 1
ATOM 730 C CA . SER A 1 92 ? -5.465 16.844 6.300 1.00 84.44 92 SER A CA 1
ATOM 731 C C . SER A 1 92 ? -5.525 17.456 4.899 1.00 84.44 92 SER A C 1
ATOM 733 O O . SER A 1 92 ? -4.662 17.204 4.065 1.00 84.44 92 SER A O 1
ATOM 735 N N . LEU A 1 93 ? -6.499 18.334 4.628 1.00 80.06 93 LEU A N 1
ATOM 736 C CA . LEU A 1 93 ? -6.647 18.968 3.302 1.00 80.06 93 LEU A CA 1
ATOM 737 C C . LEU A 1 93 ? -5.451 19.834 2.884 1.00 80.06 93 LEU A C 1
ATOM 739 O O . LEU A 1 93 ? -5.319 20.176 1.714 1.00 80.06 93 LEU A O 1
ATOM 743 N N . SER A 1 94 ? -4.626 20.248 3.842 1.00 83.12 94 SER A N 1
ATOM 744 C CA . SER A 1 94 ? -3.438 21.069 3.603 1.00 83.12 94 SER A CA 1
ATOM 745 C C . SER A 1 94 ? -2.147 20.255 3.547 1.00 83.12 94 SER A C 1
ATOM 747 O O . SER A 1 94 ? -1.098 20.828 3.257 1.00 83.12 94 SER A O 1
ATOM 749 N N . ASP A 1 95 ? -2.207 18.957 3.849 1.00 86.06 95 ASP A N 1
ATOM 750 C CA . ASP A 1 95 ? -1.027 18.104 3.870 1.00 86.06 95 ASP A CA 1
ATOM 751 C C . ASP A 1 95 ? -0.621 17.711 2.444 1.00 86.06 95 ASP A C 1
ATOM 753 O O . ASP A 1 95 ? -1.446 17.618 1.532 1.00 86.06 95 ASP A O 1
ATOM 757 N N . ALA A 1 96 ? 0.676 17.483 2.242 1.00 88.25 96 ALA A N 1
ATOM 758 C CA . ALA A 1 96 ? 1.184 17.000 0.965 1.00 88.25 96 ALA A CA 1
ATOM 759 C C . ALA A 1 96 ? 0.738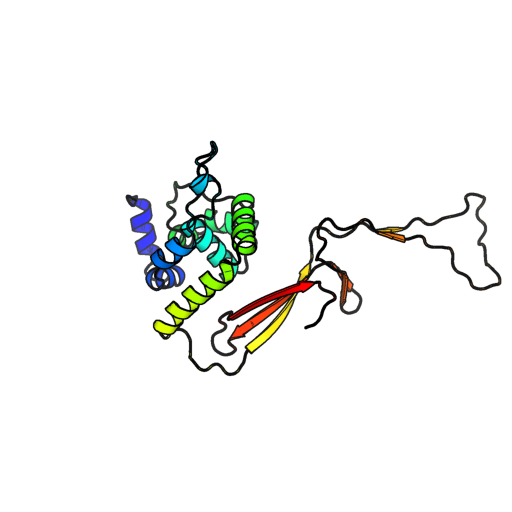 15.549 0.728 1.00 88.25 96 ALA A C 1
ATOM 761 O O . ALA A 1 96 ? 0.790 14.715 1.632 1.00 88.25 96 ALA A O 1
ATOM 762 N N . ILE A 1 97 ? 0.346 15.246 -0.507 1.00 90.81 97 ILE A N 1
ATOM 763 C CA . ILE A 1 97 ? -0.066 13.907 -0.935 1.00 90.81 97 ILE A CA 1
ATOM 764 C C . ILE A 1 97 ? 1.119 13.246 -1.655 1.00 90.81 97 ILE A C 1
ATOM 766 O O . ILE A 1 97 ? 1.835 13.936 -2.386 1.00 90.81 97 ILE A O 1
ATOM 770 N N . PRO A 1 98 ? 1.366 11.940 -1.452 1.00 90.50 98 PRO A N 1
ATOM 771 C CA . PRO A 1 98 ? 2.379 11.222 -2.213 1.00 90.50 98 PRO A CA 1
ATOM 772 C C . PRO A 1 98 ? 1.990 11.131 -3.693 1.00 90.50 98 PRO A C 1
ATOM 774 O O . PRO A 1 98 ? 0.872 10.744 -4.028 1.00 90.50 98 PRO A O 1
ATOM 777 N N . ASP A 1 99 ? 2.936 11.453 -4.569 1.00 91.88 99 ASP A N 1
ATOM 778 C CA . ASP A 1 99 ? 2.801 11.300 -6.016 1.00 91.88 99 ASP A CA 1
ATOM 779 C C . ASP A 1 99 ? 2.908 9.825 -6.443 1.00 91.88 99 ASP A C 1
ATOM 781 O O . ASP A 1 99 ? 3.440 8.977 -5.710 1.00 91.88 99 ASP A O 1
ATOM 785 N N . GLU A 1 100 ? 2.466 9.527 -7.669 1.00 92.06 100 GLU A N 1
ATOM 786 C CA . GLU A 1 100 ? 2.538 8.207 -8.307 1.00 92.06 100 GLU A CA 1
ATOM 787 C C . GLU A 1 100 ? 3.918 7.559 -8.126 1.00 92.06 100 GLU A C 1
ATOM 789 O O . GLU A 1 100 ? 4.035 6.388 -7.747 1.00 92.06 100 GLU A O 1
ATOM 794 N N . THR A 1 101 ? 4.991 8.321 -8.365 1.00 90.50 101 THR A N 1
ATOM 795 C CA . THR A 1 101 ? 6.347 7.764 -8.336 1.00 90.50 101 THR A CA 1
ATOM 796 C C . THR A 1 101 ? 6.785 7.393 -6.921 1.00 90.50 101 THR A C 1
ATOM 798 O O . THR A 1 101 ? 7.501 6.402 -6.733 1.00 90.50 101 THR A O 1
ATOM 801 N N . THR A 1 102 ? 6.329 8.138 -5.912 1.00 90.69 102 THR A N 1
ATOM 802 C CA . THR A 1 102 ? 6.594 7.837 -4.502 1.00 90.69 102 THR A CA 1
ATOM 803 C C . THR A 1 102 ? 5.818 6.609 -4.039 1.00 90.69 102 THR A C 1
ATOM 805 O O . THR A 1 102 ? 6.401 5.755 -3.361 1.00 90.69 102 THR A O 1
ATOM 808 N N . LEU A 1 103 ? 4.555 6.465 -4.456 1.00 92.00 103 LEU A N 1
ATOM 809 C CA . LEU A 1 103 ? 3.740 5.269 -4.201 1.00 92.00 103 LEU A CA 1
ATOM 810 C C . LEU A 1 103 ? 4.382 4.016 -4.814 1.00 92.00 103 LEU A C 1
ATOM 812 O O . LEU A 1 103 ? 4.624 3.034 -4.105 1.00 92.00 103 LEU A O 1
ATOM 816 N N . CYS A 1 104 ? 4.772 4.089 -6.088 1.00 91.19 104 CYS A N 1
ATOM 817 C CA . CYS A 1 104 ? 5.435 2.996 -6.799 1.00 91.19 104 CYS A CA 1
ATOM 818 C C . CYS A 1 104 ? 6.750 2.573 -6.117 1.00 91.19 104 CYS A C 1
ATOM 820 O O . CYS A 1 104 ? 6.976 1.393 -5.827 1.00 91.19 104 CYS A O 1
ATOM 822 N N . ARG A 1 105 ? 7.613 3.540 -5.769 1.00 89.94 105 ARG A N 1
ATOM 823 C CA . ARG A 1 105 ? 8.883 3.271 -5.067 1.00 89.94 105 ARG A CA 1
ATOM 824 C C . ARG A 1 105 ? 8.675 2.614 -3.708 1.00 89.94 105 ARG A C 1
ATOM 826 O O . ARG A 1 105 ? 9.479 1.766 -3.317 1.00 89.94 105 ARG A O 1
ATOM 833 N N . PHE A 1 106 ? 7.639 3.020 -2.979 1.00 90.44 106 PHE A N 1
ATOM 834 C CA . PHE A 1 106 ? 7.321 2.430 -1.686 1.00 90.44 106 PHE A CA 1
ATOM 835 C C . PHE A 1 106 ? 6.785 1.003 -1.836 1.00 90.44 106 PHE A C 1
ATOM 837 O O . PHE A 1 106 ? 7.262 0.115 -1.128 1.00 90.44 106 PHE A O 1
ATOM 844 N N . ARG A 1 107 ? 5.907 0.740 -2.817 1.00 88.38 107 ARG A N 1
ATOM 845 C CA . ARG A 1 107 ? 5.437 -0.625 -3.113 1.00 88.38 107 ARG A CA 1
ATOM 846 C C . ARG A 1 107 ? 6.598 -1.557 -3.445 1.00 88.38 107 ARG A C 1
ATOM 848 O O . ARG A 1 107 ? 6.741 -2.602 -2.816 1.00 88.38 107 ARG A O 1
ATOM 855 N N . ASN A 1 108 ? 7.468 -1.150 -4.367 1.00 88.31 108 ASN A N 1
ATOM 856 C CA . ASN A 1 108 ? 8.625 -1.956 -4.768 1.00 88.31 108 ASN A CA 1
ATOM 857 C C . ASN A 1 108 ? 9.55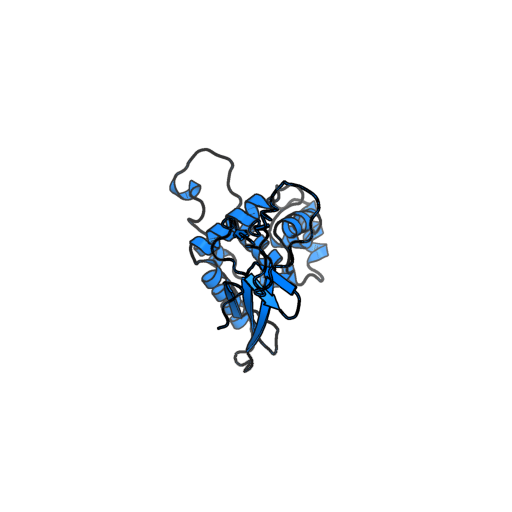0 -2.254 -3.586 1.00 88.31 108 ASN A C 1
ATOM 859 O O . ASN A 1 108 ? 10.163 -3.314 -3.517 1.00 88.31 108 ASN A O 1
ATOM 863 N N . ARG A 1 109 ? 9.632 -1.333 -2.623 1.00 88.31 109 ARG A N 1
ATOM 864 C CA . ARG A 1 109 ? 10.404 -1.539 -1.402 1.00 88.31 109 ARG A CA 1
ATOM 865 C C . ARG A 1 109 ? 9.760 -2.551 -0.458 1.00 88.31 109 ARG A C 1
ATOM 867 O O . ARG A 1 109 ? 10.499 -3.330 0.133 1.00 88.31 109 ARG A O 1
ATOM 874 N N . LEU A 1 110 ? 8.436 -2.544 -0.304 1.00 86.81 110 LEU A N 1
ATOM 875 C CA . LEU A 1 110 ? 7.741 -3.555 0.499 1.00 86.81 110 LEU A CA 1
ATOM 876 C C . LEU A 1 110 ? 7.939 -4.957 -0.083 1.00 86.81 110 LEU A C 1
ATOM 878 O O . LEU A 1 110 ? 8.227 -5.879 0.674 1.00 86.81 110 LEU A O 1
ATOM 882 N N . ILE A 1 111 ? 7.854 -5.076 -1.412 1.00 85.00 111 ILE A N 1
ATOM 883 C CA . ILE A 1 111 ? 8.083 -6.332 -2.139 1.00 85.00 111 ILE A CA 1
ATOM 884 C C . ILE A 1 111 ? 9.535 -6.786 -1.971 1.00 85.00 111 ILE A C 1
ATOM 886 O O . ILE A 1 111 ? 9.780 -7.905 -1.558 1.00 85.00 111 ILE A O 1
ATOM 890 N N . ALA A 1 112 ? 10.514 -5.904 -2.190 1.00 84.81 112 ALA A N 1
ATOM 891 C CA . ALA A 1 112 ? 11.932 -6.264 -2.080 1.00 84.81 112 ALA A CA 1
ATOM 892 C C . ALA A 1 112 ? 12.390 -6.659 -0.661 1.00 84.81 112 ALA A C 1
ATOM 894 O O . ALA A 1 112 ? 13.505 -7.148 -0.503 1.00 84.81 112 ALA A O 1
ATOM 895 N N . ASN A 1 113 ? 11.586 -6.383 0.370 1.00 83.06 113 ASN A N 1
ATOM 896 C CA . ASN A 1 113 ? 11.858 -6.790 1.751 1.00 83.06 113 ASN A CA 1
ATOM 897 C C . ASN A 1 113 ? 10.919 -7.915 2.227 1.00 83.06 113 ASN A C 1
ATOM 899 O O . ASN A 1 113 ? 10.925 -8.198 3.422 1.00 83.06 113 ASN A O 1
ATOM 903 N N . ASP A 1 114 ? 10.093 -8.483 1.337 1.00 81.62 114 ASP A N 1
ATOM 904 C CA . ASP A 1 114 ? 9.113 -9.546 1.614 1.00 81.62 114 ASP A CA 1
ATOM 905 C C . ASP A 1 114 ? 8.170 -9.249 2.799 1.00 81.62 114 ASP A C 1
ATOM 907 O O . ASP A 1 114 ? 7.668 -10.147 3.465 1.00 81.62 114 ASP A O 1
ATOM 911 N N . ARG A 1 115 ? 7.902 -7.965 3.086 1.00 81.31 115 ARG A N 1
ATOM 912 C CA . ARG A 1 115 ? 7.088 -7.559 4.254 1.00 81.31 115 ARG A CA 1
ATOM 913 C C . ARG A 1 115 ? 5.606 -7.410 3.951 1.00 81.31 115 ARG A C 1
ATOM 915 O O . ARG A 1 115 ? 4.808 -7.273 4.874 1.00 81.31 115 ARG A O 1
ATOM 922 N N . LEU A 1 116 ? 5.239 -7.341 2.671 1.00 82.00 116 LEU A N 1
ATOM 923 C CA . LEU A 1 116 ? 3.858 -7.081 2.271 1.00 82.00 116 LEU A CA 1
ATOM 924 C C . LEU A 1 116 ? 2.932 -8.211 2.731 1.00 82.00 116 LEU A C 1
ATOM 926 O O . LEU A 1 116 ? 1.886 -7.934 3.315 1.00 82.00 116 LEU A O 1
ATOM 930 N N . ASP A 1 117 ? 3.350 -9.458 2.524 1.00 79.50 117 ASP A N 1
ATOM 931 C CA . ASP A 1 117 ? 2.561 -10.637 2.875 1.00 79.50 117 ASP A CA 1
ATOM 932 C C . ASP A 1 117 ? 2.373 -10.752 4.391 1.00 79.50 117 ASP A C 1
ATOM 934 O O . ASP A 1 117 ? 1.250 -10.935 4.856 1.00 79.50 117 ASP A O 1
ATOM 938 N N . ASP A 1 118 ? 3.431 -10.518 5.173 1.00 84.56 118 ASP A N 1
ATOM 939 C CA . ASP A 1 118 ? 3.368 -10.511 6.640 1.00 84.56 118 ASP A CA 1
ATOM 940 C C . ASP A 1 118 ? 2.417 -9.430 7.181 1.00 84.56 118 ASP A C 1
ATOM 942 O O . ASP A 1 118 ? 1.662 -9.655 8.135 1.00 84.56 118 ASP A O 1
ATOM 946 N N . LEU A 1 119 ? 2.434 -8.234 6.581 1.00 85.56 119 LEU A N 1
ATOM 947 C CA . LEU A 1 119 ? 1.544 -7.135 6.964 1.00 85.56 119 LEU A CA 1
ATOM 948 C C . LEU A 1 119 ? 0.081 -7.465 6.649 1.00 85.56 119 LEU A C 1
ATOM 950 O O . LEU A 1 119 ? -0.793 -7.244 7.489 1.00 85.56 119 LEU A O 1
ATOM 954 N N . LEU A 1 120 ? -0.186 -8.017 5.463 1.00 82.62 120 LEU A N 1
ATOM 955 C CA . LEU A 1 120 ? -1.531 -8.432 5.064 1.00 82.62 120 LEU A CA 1
ATOM 956 C C . LEU A 1 120 ? -2.041 -9.598 5.917 1.00 82.62 120 LEU A C 1
ATOM 958 O O . LEU A 1 120 ? -3.199 -9.581 6.332 1.00 82.62 120 LEU A O 1
ATOM 962 N N . ALA A 1 121 ? -1.181 -10.565 6.240 1.00 83.75 121 ALA A N 1
ATOM 963 C CA . ALA A 1 121 ? -1.506 -11.655 7.153 1.00 83.75 121 ALA A CA 1
ATOM 964 C C . ALA A 1 121 ? -1.907 -11.120 8.534 1.00 83.75 121 ALA A C 1
ATOM 966 O O . ALA A 1 121 ? -2.938 -11.522 9.064 1.00 83.75 121 ALA A O 1
ATOM 967 N N . THR A 1 122 ? -1.166 -10.141 9.062 1.00 85.25 122 THR A N 1
ATOM 968 C CA . THR A 1 122 ? -1.481 -9.499 10.352 1.00 85.25 122 THR A CA 1
ATOM 969 C C . THR A 1 122 ? -2.848 -8.810 10.323 1.00 85.25 122 THR A C 1
ATOM 971 O O . THR A 1 122 ? -3.647 -8.979 11.240 1.00 85.25 122 THR A O 1
ATOM 974 N N . ILE A 1 123 ? -3.156 -8.062 9.254 1.00 84.44 123 ILE A N 1
ATOM 975 C CA . ILE A 1 123 ? -4.477 -7.432 9.091 1.00 84.44 123 ILE A CA 1
ATOM 976 C C . ILE A 1 123 ? -5.576 -8.496 9.061 1.00 84.44 123 ILE A C 1
ATOM 978 O O . ILE A 1 123 ? -6.591 -8.359 9.742 1.00 84.44 123 ILE A O 1
ATOM 982 N N . ASN A 1 124 ? -5.375 -9.567 8.295 1.00 81.94 124 ASN A N 1
ATOM 983 C CA . ASN A 1 124 ? -6.348 -10.649 8.187 1.00 81.94 124 ASN A CA 1
ATOM 984 C C . ASN A 1 124 ? -6.559 -11.367 9.531 1.00 81.94 124 ASN A C 1
ATOM 986 O O . ASN A 1 124 ? -7.696 -11.673 9.884 1.00 81.94 124 ASN A O 1
ATOM 990 N N . GLU A 1 125 ? -5.504 -11.582 10.321 1.00 83.50 125 GLU A N 1
ATOM 991 C CA . GLU A 1 125 ? -5.608 -12.129 11.680 1.00 83.50 125 GLU A CA 1
ATOM 992 C C . GLU A 1 125 ? -6.423 -11.216 12.605 1.00 83.50 125 GLU A C 1
ATOM 994 O O . GLU A 1 125 ? -7.326 -11.690 13.301 1.00 83.50 125 GLU A O 1
ATOM 999 N N . GLN A 1 126 ? -6.169 -9.904 12.576 1.00 83.44 126 GLN A N 1
ATOM 1000 C CA . GLN A 1 126 ? -6.940 -8.934 13.359 1.00 83.44 126 GLN A CA 1
ATOM 1001 C C . GLN A 1 126 ? -8.424 -8.943 12.946 1.00 83.44 126 GLN A C 1
ATOM 1003 O O . GLN A 1 126 ? -9.311 -9.058 13.795 1.00 83.44 126 GLN A O 1
ATOM 1008 N N . LEU A 1 127 ? -8.716 -8.929 11.641 1.00 79.38 127 LEU A N 1
ATOM 1009 C CA . LEU A 1 127 ? -10.088 -9.018 11.124 1.00 79.38 127 LEU A CA 1
ATOM 1010 C C . LEU A 1 127 ? -10.775 -10.337 11.517 1.00 79.38 127 LEU A C 1
ATOM 1012 O O . LEU A 1 127 ? -11.961 -10.346 11.864 1.00 79.38 127 LEU A O 1
ATOM 1016 N N . GLN A 1 128 ? -10.035 -11.448 11.526 1.00 77.62 128 GLN A N 1
ATOM 1017 C CA . GLN A 1 128 ? -10.539 -12.740 11.982 1.00 77.62 128 GLN A CA 1
ATOM 1018 C C . GLN A 1 128 ? -10.871 -12.737 13.479 1.00 77.62 128 GLN A C 1
ATOM 1020 O O . GLN A 1 128 ? -11.912 -13.272 13.872 1.00 77.62 128 GLN A O 1
ATOM 1025 N N . CYS A 1 129 ? -10.036 -12.114 14.313 1.00 77.62 129 CYS A N 1
ATOM 1026 C CA . CYS A 1 129 ? -10.297 -11.952 15.746 1.00 77.62 129 CYS A CA 1
ATOM 1027 C C . CYS A 1 129 ? -11.573 -11.145 16.017 1.00 77.62 129 CYS A C 1
ATOM 1029 O O . CYS A 1 129 ? -12.320 -11.466 16.942 1.00 77.62 129 CYS A O 1
ATOM 1031 N N . HIS A 1 130 ? -11.878 -10.165 15.165 1.00 75.38 130 HIS A N 1
ATOM 1032 C CA . HIS A 1 130 ? -13.129 -9.405 15.218 1.00 75.38 130 HIS A CA 1
ATOM 1033 C C . HIS A 1 130 ? -14.347 -10.150 14.640 1.00 75.38 130 HIS A C 1
ATOM 1035 O O . HIS A 1 130 ? -15.442 -9.591 14.592 1.00 75.38 130 HIS A O 1
ATOM 1041 N N . GLY A 1 131 ? -14.191 -11.417 14.235 1.00 65.44 131 GLY A N 1
ATOM 1042 C CA . GLY A 1 131 ? -15.278 -12.250 13.714 1.00 65.44 131 GLY A CA 1
ATOM 1043 C C . GLY A 1 131 ? -15.745 -11.853 12.314 1.00 65.44 131 GLY A C 1
ATOM 1044 O O . GLY A 1 131 ? -16.812 -12.289 11.888 1.00 65.44 131 GLY A O 1
ATOM 1045 N N . LEU A 1 132 ? -14.959 -11.034 11.609 1.00 66.06 132 LEU A N 1
ATOM 1046 C CA . LEU A 1 132 ? -15.255 -10.580 10.250 1.00 66.06 132 LEU A CA 1
ATOM 1047 C C . LEU A 1 132 ? -14.781 -11.580 9.187 1.00 66.06 132 LEU A C 1
ATOM 1049 O O . LEU A 1 132 ? -15.213 -11.488 8.049 1.00 66.06 132 LEU A O 1
ATOM 1053 N N . MET A 1 133 ? -13.948 -12.561 9.557 1.00 53.44 133 MET A N 1
ATOM 1054 C CA . MET A 1 133 ? -13.592 -13.696 8.698 1.00 53.44 133 MET A CA 1
ATOM 1055 C C . MET A 1 133 ? -14.131 -15.011 9.272 1.00 53.44 133 MET A C 1
ATOM 1057 O O . MET A 1 133 ? -13.834 -15.379 10.414 1.00 53.44 133 MET A O 1
ATOM 1061 N N . ILE A 1 134 ? -14.879 -15.766 8.463 1.00 46.62 134 ILE A N 1
ATOM 1062 C CA . ILE A 1 134 ? -15.394 -17.088 8.834 1.00 46.62 134 ILE A CA 1
ATOM 1063 C C . ILE A 1 134 ? -14.241 -18.109 8.792 1.00 46.62 134 ILE A C 1
ATOM 1065 O O . ILE A 1 134 ? -13.584 -18.295 7.772 1.00 46.62 134 ILE A O 1
ATOM 1069 N N . LYS A 1 135 ? -14.007 -18.834 9.898 1.00 48.94 135 LYS A N 1
ATOM 1070 C CA . LYS A 1 135 ? -12.941 -19.858 10.059 1.00 48.94 135 LYS A CA 1
ATOM 1071 C C . LYS A 1 135 ? -13.030 -21.070 9.104 1.00 48.94 135 LYS A C 1
ATOM 1073 O O . LYS A 1 135 ? -12.283 -22.028 9.277 1.00 48.94 135 LYS A O 1
ATOM 1078 N N . GLY A 1 136 ? -13.938 -21.077 8.129 1.00 45.59 136 GLY A N 1
ATOM 1079 C CA . GLY A 1 136 ? -14.356 -22.297 7.438 1.00 45.59 136 GLY A CA 1
ATOM 1080 C C . GLY A 1 136 ? -14.880 -22.116 6.021 1.00 45.59 136 GLY A C 1
ATOM 1081 O O . GLY A 1 136 ? -15.754 -22.875 5.617 1.00 45.59 136 GLY A O 1
ATOM 1082 N N . ALA A 1 137 ? -14.381 -21.151 5.254 1.00 42.06 137 ALA A N 1
ATOM 1083 C CA . ALA A 1 137 ? -14.712 -21.093 3.837 1.00 42.06 137 ALA A CA 1
ATOM 1084 C C . ALA A 1 137 ? -13.859 -22.107 3.049 1.00 42.06 137 ALA A C 1
ATOM 1086 O O . ALA A 1 137 ? -12.656 -21.951 2.818 1.00 42.06 137 ALA A O 1
ATOM 1087 N N . THR A 1 138 ? -14.530 -23.205 2.706 1.00 45.91 138 THR A N 1
ATOM 1088 C CA . THR A 1 138 ? -14.064 -24.438 2.050 1.00 45.91 138 THR A CA 1
ATOM 1089 C C . THR A 1 138 ? -13.926 -24.310 0.528 1.00 45.91 138 THR A C 1
ATOM 1091 O O . THR A 1 138 ? -14.008 -25.302 -0.193 1.00 45.91 138 THR A O 1
ATOM 1094 N N . GLY A 1 139 ? -13.745 -23.093 0.017 1.00 49.19 139 GLY A N 1
ATOM 1095 C CA . GLY A 1 139 ? -13.590 -22.828 -1.408 1.00 49.19 139 GLY A CA 1
ATOM 1096 C C . GLY A 1 139 ? -12.636 -21.666 -1.615 1.00 49.19 139 GLY A C 1
ATOM 1097 O O . GLY A 1 139 ? -12.988 -20.52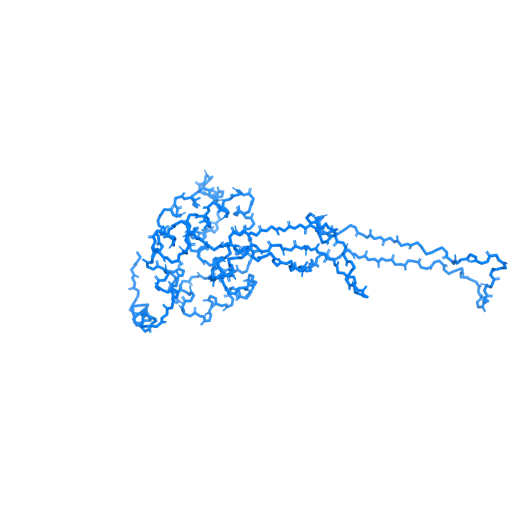4 -1.341 1.00 49.19 139 GLY A O 1
ATOM 1098 N N . ALA A 1 140 ? -11.428 -21.965 -2.078 1.00 54.19 140 ALA A N 1
ATOM 1099 C CA . ALA A 1 140 ? -10.549 -20.970 -2.667 1.00 54.19 140 ALA A CA 1
ATOM 1100 C C . ALA A 1 140 ? -10.949 -20.825 -4.138 1.00 54.19 140 ALA A C 1
ATOM 1102 O O . ALA A 1 140 ? -10.840 -21.785 -4.904 1.00 54.19 140 ALA A O 1
ATOM 1103 N N . VAL A 1 141 ? -11.442 -19.651 -4.527 1.00 55.25 141 VAL A N 1
ATOM 1104 C CA . VAL A 1 141 ? -11.569 -19.310 -5.946 1.00 55.25 141 VAL A CA 1
ATOM 1105 C C . VAL A 1 141 ? -10.201 -18.814 -6.384 1.00 55.25 141 VAL A C 1
ATOM 1107 O O . VAL A 1 141 ? -9.716 -17.815 -5.860 1.00 55.25 141 VAL A O 1
ATOM 1110 N N . ILE A 1 142 ? -9.567 -19.539 -7.302 1.00 58.12 142 ILE A N 1
ATOM 1111 C CA . ILE A 1 142 ? -8.315 -19.122 -7.932 1.00 58.12 142 ILE A CA 1
ATOM 1112 C C . ILE A 1 142 ? -8.694 -18.475 -9.262 1.00 58.12 142 ILE A C 1
ATOM 1114 O O . ILE A 1 142 ? -9.081 -19.179 -10.197 1.00 58.12 142 ILE A O 1
ATOM 1118 N N . ASP A 1 143 ? -8.628 -17.145 -9.339 1.00 63.94 143 ASP A N 1
ATOM 1119 C CA . ASP A 1 143 ? -8.785 -16.429 -10.609 1.00 63.94 143 ASP A CA 1
ATOM 1120 C C . ASP A 1 143 ? -7.415 -16.101 -11.206 1.00 63.94 143 ASP A C 1
ATOM 1122 O O . ASP A 1 143 ? -6.521 -15.639 -10.500 1.00 63.94 143 ASP A O 1
ATOM 1126 N N . ALA A 1 144 ? -7.253 -16.346 -12.508 1.00 66.62 144 ALA A N 1
ATOM 1127 C CA . ALA A 1 144 ? -6.017 -16.077 -13.236 1.00 66.62 144 ALA A CA 1
ATOM 1128 C C . ALA A 1 144 ? -6.225 -14.896 -14.191 1.00 66.62 144 ALA A C 1
ATOM 1130 O O . ALA A 1 144 ? -6.708 -15.061 -15.320 1.00 66.62 144 ALA A O 1
ATOM 1131 N N . THR A 1 145 ? -5.806 -13.710 -13.758 1.00 78.75 145 THR A N 1
ATOM 1132 C CA . THR A 1 145 ? -5.864 -12.485 -14.557 1.00 78.75 145 THR A CA 1
ATOM 1133 C C . THR A 1 145 ? -4.554 -12.276 -15.317 1.00 78.75 145 THR A C 1
ATOM 1135 O O . THR A 1 145 ? -3.461 -12.453 -14.786 1.00 78.75 145 THR A O 1
ATOM 1138 N N . LEU A 1 146 ? -4.652 -11.908 -16.594 1.00 79.81 146 LEU A N 1
ATOM 1139 C CA . LEU A 1 146 ? -3.505 -11.637 -17.461 1.00 79.81 146 LEU A CA 1
ATOM 1140 C C . LEU A 1 146 ? -3.197 -10.139 -17.432 1.00 79.81 146 LEU A C 1
ATOM 1142 O O . LEU A 1 146 ? -4.022 -9.332 -17.858 1.00 79.81 146 LEU A O 1
ATOM 1146 N N . ILE A 1 147 ? -2.021 -9.786 -16.923 1.00 82.12 147 ILE A N 1
ATOM 1147 C CA . ILE A 1 147 ? -1.543 -8.412 -16.782 1.00 82.12 147 ILE A CA 1
ATOM 1148 C C . ILE A 1 147 ? -0.549 -8.151 -17.911 1.00 82.12 147 ILE A C 1
ATOM 1150 O O . ILE A 1 147 ? 0.453 -8.851 -18.034 1.00 82.12 147 ILE A O 1
ATOM 1154 N N . GLU A 1 148 ? -0.820 -7.163 -18.761 1.00 82.94 148 GLU A N 1
ATOM 1155 C CA . GLU A 1 148 ? 0.091 -6.806 -19.849 1.00 82.94 148 GLU A CA 1
ATOM 1156 C C . GLU A 1 148 ? 1.264 -5.969 -19.324 1.00 82.94 148 GLU A C 1
ATOM 1158 O O . GLU A 1 148 ? 1.069 -5.003 -18.588 1.00 82.94 148 GLU A O 1
ATOM 1163 N N . SER A 1 149 ? 2.484 -6.312 -19.740 1.00 83.19 149 SER A N 1
ATOM 1164 C CA . SER A 1 149 ? 3.660 -5.494 -19.447 1.00 83.19 149 SER A CA 1
ATOM 1165 C C . SER A 1 149 ? 3.712 -4.284 -20.383 1.00 83.19 149 SER A C 1
ATOM 1167 O O . SER A 1 149 ? 3.470 -4.388 -21.593 1.00 83.19 149 SER A O 1
ATOM 1169 N N . ALA A 1 150 ? 4.058 -3.126 -19.816 1.00 80.81 150 ALA A N 1
ATOM 1170 C CA . ALA A 1 150 ? 4.264 -1.885 -20.559 1.00 80.81 150 ALA A CA 1
ATOM 1171 C C . ALA A 1 150 ? 5.567 -1.900 -21.383 1.00 80.81 150 ALA A C 1
ATOM 1173 O O . ALA A 1 150 ? 5.697 -1.147 -22.348 1.00 80.81 150 ALA A O 1
ATOM 1174 N N . ALA A 1 151 ? 6.518 -2.775 -21.046 1.00 80.25 151 ALA A N 1
ATOM 1175 C CA . ALA A 1 151 ? 7.840 -2.847 -21.665 1.00 80.25 151 ALA A CA 1
ATOM 1176 C C . ALA A 1 151 ? 7.904 -3.898 -22.785 1.00 80.25 151 ALA A C 1
ATOM 1178 O O . ALA A 1 151 ? 8.774 -4.759 -22.799 1.00 80.25 151 ALA A O 1
ATOM 1179 N N . ARG A 1 152 ? 6.970 -3.863 -23.742 1.00 76.19 152 ARG A N 1
ATOM 1180 C CA . ARG A 1 152 ? 6.929 -4.876 -24.811 1.00 76.19 152 ARG A CA 1
ATOM 1181 C C . ARG A 1 152 ? 8.222 -4.872 -25.647 1.00 76.19 152 ARG A C 1
ATOM 1183 O O . ARG A 1 152 ? 8.649 -3.793 -26.069 1.00 76.19 152 ARG A O 1
ATOM 1190 N N . PRO A 1 153 ? 8.802 -6.049 -25.955 1.00 74.94 153 PRO A N 1
ATOM 1191 C CA . PRO A 1 153 ? 9.989 -6.127 -26.796 1.00 74.94 153 PRO A CA 1
ATOM 1192 C C . PRO A 1 153 ? 9.665 -5.625 -28.205 1.00 74.94 153 PRO A C 1
ATOM 1194 O O . PRO A 1 153 ? 8.617 -5.948 -28.779 1.00 74.94 153 PRO A O 1
ATOM 1197 N N . LYS A 1 154 ? 10.559 -4.812 -28.772 1.00 69.31 154 LYS A N 1
ATOM 1198 C CA . LYS A 1 154 ? 10.423 -4.334 -30.150 1.00 69.31 154 LYS A CA 1
ATOM 1199 C C . LYS A 1 154 ? 10.824 -5.461 -31.095 1.00 69.31 154 LYS A C 1
ATOM 1201 O O . LYS A 1 154 ? 11.932 -5.985 -31.012 1.00 69.31 154 LYS A O 1
ATOM 1206 N N . LYS A 1 155 ? 9.917 -5.824 -32.003 1.00 61.12 155 LYS A N 1
ATOM 1207 C CA . LYS A 1 155 ? 10.194 -6.781 -33.074 1.00 61.12 155 LYS A CA 1
ATOM 1208 C C . LYS A 1 155 ? 10.446 -6.023 -34.369 1.00 61.12 155 LYS A C 1
ATOM 1210 O O . LYS A 1 155 ? 9.517 -5.436 -34.924 1.00 61.12 155 LYS A O 1
ATOM 1215 N N . THR A 1 156 ? 11.684 -6.064 -34.849 1.00 48.75 156 THR A N 1
ATOM 1216 C CA . THR A 1 156 ? 12.042 -5.554 -36.175 1.00 48.75 156 THR A CA 1
ATOM 1217 C C . THR A 1 156 ? 12.101 -6.742 -37.124 1.00 48.75 156 THR A C 1
ATOM 1219 O O . THR A 1 156 ? 12.884 -7.673 -36.932 1.00 48.75 156 THR A O 1
ATOM 1222 N N . ILE A 1 157 ? 11.220 -6.740 -38.123 1.00 51.22 157 ILE A N 1
ATOM 1223 C CA . ILE A 1 157 ? 11.212 -7.748 -39.182 1.00 51.22 157 ILE A CA 1
ATOM 1224 C C . ILE A 1 157 ? 11.927 -7.125 -40.374 1.00 51.22 157 ILE A C 1
ATOM 1226 O O . ILE A 1 157 ? 11.380 -6.229 -41.019 1.00 51.22 157 ILE A O 1
ATOM 1230 N N . THR A 1 158 ? 13.146 -7.578 -40.649 1.00 45.94 158 THR A N 1
ATOM 1231 C CA . THR A 1 158 ? 13.885 -7.150 -41.837 1.00 45.94 158 THR A CA 1
ATOM 1232 C C . THR A 1 158 ? 13.549 -8.119 -42.962 1.00 45.94 158 THR A C 1
ATOM 1234 O O . THR A 1 158 ? 13.815 -9.315 -42.860 1.00 45.94 158 THR A O 1
ATOM 1237 N N . LEU A 1 159 ? 12.912 -7.613 -44.016 1.00 47.84 159 LEU A N 1
ATOM 1238 C CA . LEU A 1 159 ? 12.699 -8.366 -45.246 1.00 47.84 159 LEU A CA 1
ATOM 1239 C C . LEU A 1 159 ? 13.897 -8.085 -46.150 1.00 47.84 159 LEU A C 1
ATOM 1241 O O . LEU A 1 159 ? 14.048 -6.963 -46.632 1.00 47.84 159 LEU A O 1
ATOM 1245 N N . GLU A 1 160 ? 14.756 -9.079 -46.354 1.00 51.47 160 GLU A N 1
ATOM 1246 C CA . GLU A 1 160 ? 15.759 -9.020 -47.416 1.00 51.47 160 GLU A CA 1
ATOM 1247 C C . GLU A 1 160 ? 15.011 -9.142 -48.746 1.00 51.47 160 GLU A C 1
ATOM 1249 O O . GLU A 1 160 ? 14.568 -10.218 -49.144 1.00 51.47 160 GLU A O 1
ATOM 1254 N N . VAL A 1 161 ? 14.761 -7.996 -49.380 1.00 49.47 161 VAL A N 1
ATOM 1255 C CA . VAL A 1 161 ? 14.266 -7.936 -50.752 1.00 49.47 161 VAL A CA 1
ATOM 1256 C C . VAL A 1 161 ? 15.478 -7.609 -51.605 1.00 49.47 161 VAL A C 1
ATOM 1258 O O . VAL A 1 161 ? 16.019 -6.508 -51.485 1.00 49.47 161 VAL A O 1
ATOM 1261 N N . ASP A 1 162 ? 15.925 -8.563 -52.421 1.00 42.97 162 ASP A N 1
ATOM 1262 C CA . ASP A 1 162 ? 17.003 -8.325 -53.377 1.00 42.97 162 ASP A CA 1
ATOM 1263 C C . ASP A 1 162 ? 16.616 -7.140 -54.267 1.00 42.97 162 ASP A C 1
ATOM 1265 O O . ASP A 1 162 ? 15.619 -7.154 -54.996 1.00 42.97 162 ASP A O 1
ATOM 1269 N N . ALA A 1 163 ? 17.377 -6.060 -54.125 1.00 45.69 163 ALA A N 1
ATOM 1270 C CA . ALA A 1 163 ? 17.136 -4.791 -54.780 1.00 45.69 163 ALA A CA 1
ATOM 1271 C C . ALA A 1 163 ? 17.673 -4.829 -56.212 1.00 45.69 163 ALA A C 1
ATOM 1273 O O . ALA A 1 163 ? 18.632 -4.135 -56.515 1.00 45.69 163 ALA A O 1
ATOM 1274 N N . GLU A 1 164 ? 17.048 -5.614 -57.088 1.00 46.69 164 GLU A N 1
ATOM 1275 C CA . GLU A 1 164 ? 17.195 -5.471 -58.538 1.00 46.69 164 GLU A CA 1
ATOM 1276 C C . GLU A 1 164 ? 15.920 -5.972 -59.243 1.00 46.69 164 GLU A C 1
ATOM 1278 O O . GLU A 1 164 ? 15.620 -7.158 -59.292 1.00 46.69 164 GLU A O 1
ATOM 1283 N N . GLU A 1 165 ? 15.140 -5.007 -59.744 1.00 39.62 165 GLU A N 1
ATOM 1284 C CA . GLU A 1 165 ? 14.023 -5.150 -60.690 1.00 39.62 165 GLU A CA 1
ATOM 1285 C C . GLU A 1 165 ? 12.947 -6.209 -60.391 1.00 39.62 165 GLU A C 1
ATOM 1287 O O . GLU A 1 165 ? 13.045 -7.346 -60.828 1.00 39.62 165 GLU A O 1
ATOM 1292 N N . GLY A 1 166 ? 11.826 -5.776 -59.795 1.00 40.44 166 GLY A N 1
ATOM 1293 C CA . GLY A 1 166 ? 10.446 -6.063 -60.243 1.00 40.44 166 GLY A CA 1
ATO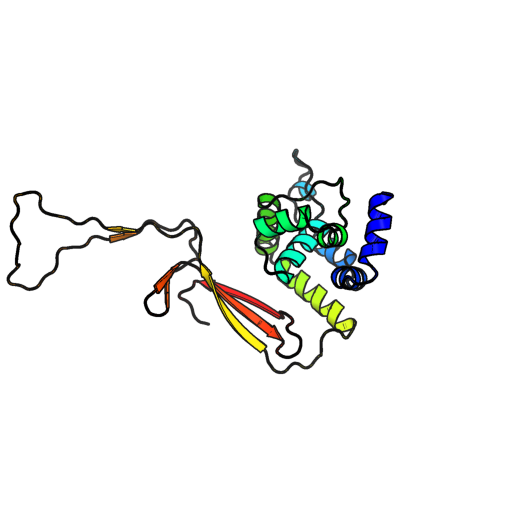M 1294 C C . GLY A 1 166 ? 10.057 -7.450 -60.791 1.00 40.44 166 GLY A C 1
ATOM 1295 O O . GLY A 1 166 ? 9.093 -7.531 -61.555 1.00 40.44 166 GLY A O 1
ATOM 1296 N N . LYS A 1 167 ? 10.747 -8.534 -60.433 1.00 36.03 167 LYS A N 1
ATOM 1297 C CA . LYS A 1 167 ? 10.444 -9.900 -60.856 1.00 36.03 167 LYS A CA 1
ATOM 1298 C C . LYS A 1 167 ? 9.957 -10.701 -59.667 1.00 36.03 167 LYS A C 1
ATOM 1300 O O . LYS A 1 167 ? 10.619 -10.834 -58.645 1.00 36.03 167 LYS A O 1
ATOM 1305 N N . VAL A 1 168 ? 8.772 -11.265 -59.846 1.00 34.56 168 VAL A N 1
ATOM 1306 C CA . VAL A 1 168 ? 8.203 -12.278 -58.968 1.00 34.56 168 VAL A CA 1
ATOM 1307 C C . VAL A 1 168 ? 9.116 -13.503 -59.054 1.00 34.56 168 VAL A C 1
ATOM 1309 O O . VAL A 1 168 ? 9.059 -14.250 -60.028 1.00 34.56 168 VAL A O 1
ATOM 1312 N N . VAL A 1 169 ? 10.001 -13.682 -58.075 1.00 41.03 169 VAL A N 1
ATOM 1313 C CA . VAL A 1 169 ? 10.800 -14.906 -57.947 1.00 41.03 169 VAL A CA 1
ATOM 1314 C C . VAL A 1 169 ? 9.879 -15.995 -57.404 1.00 41.03 169 VAL A C 1
ATOM 1316 O O . VAL A 1 169 ? 9.610 -16.079 -56.208 1.00 41.03 169 VAL A O 1
ATOM 1319 N N . GLN A 1 170 ? 9.326 -16.803 -58.307 1.00 36.31 170 GLN A N 1
ATOM 1320 C CA . GLN A 1 170 ? 8.824 -18.122 -57.943 1.00 36.31 170 GLN A CA 1
ATOM 1321 C C . GLN A 1 170 ? 10.038 -19.047 -57.863 1.00 36.31 170 GLN A C 1
ATOM 1323 O O . GLN A 1 170 ? 10.638 -19.374 -58.883 1.00 36.31 170 GLN A O 1
ATOM 1328 N N . PHE A 1 171 ? 10.429 -19.434 -56.651 1.00 38.50 171 PHE A N 1
ATOM 1329 C CA . PHE A 1 171 ? 11.385 -20.519 -56.467 1.00 38.50 171 PHE A CA 1
ATOM 1330 C C . PHE A 1 171 ? 10.659 -21.840 -56.755 1.00 38.50 171 PHE A C 1
ATOM 1332 O O . PHE A 1 171 ? 9.669 -22.154 -56.094 1.00 38.50 171 PHE A O 1
ATOM 1339 N N . GLU A 1 172 ? 11.146 -22.617 -57.727 1.00 41.88 172 GLU A N 1
ATOM 1340 C CA . GLU A 1 172 ? 10.587 -23.929 -58.110 1.00 41.88 172 GLU A CA 1
ATOM 1341 C C . GLU A 1 172 ? 10.721 -25.012 -57.017 1.00 41.88 172 GLU A C 1
ATOM 1343 O O . GLU A 1 172 ? 10.293 -26.140 -57.229 1.00 41.88 172 GLU A O 1
ATOM 1348 N N . ASP A 1 173 ? 11.237 -24.678 -55.828 1.00 36.94 173 ASP A N 1
ATOM 1349 C CA . ASP A 1 173 ? 11.476 -25.628 -54.729 1.00 36.94 173 ASP A CA 1
ATOM 1350 C C . ASP A 1 173 ? 10.741 -25.276 -53.415 1.00 36.94 173 ASP A C 1
ATOM 1352 O O . ASP A 1 173 ? 11.107 -25.707 -52.324 1.00 36.94 173 ASP A O 1
ATOM 1356 N N . GLY A 1 174 ? 9.692 -24.446 -53.482 1.00 42.44 174 GLY A N 1
ATOM 1357 C CA . GLY A 1 174 ? 8.753 -24.233 -52.366 1.00 42.44 174 GLY A CA 1
ATOM 1358 C C . GLY A 1 174 ? 9.299 -23.529 -51.111 1.00 42.44 174 GLY A C 1
ATOM 1359 O O . GLY A 1 174 ? 8.563 -23.388 -50.134 1.00 42.44 174 GLY A O 1
ATOM 1360 N N . SER A 1 175 ? 10.548 -23.059 -51.106 1.00 44.59 175 SER A N 1
ATOM 1361 C CA . SER A 1 175 ? 11.127 -22.340 -49.962 1.00 44.59 175 SER A CA 1
ATOM 1362 C C . SER A 1 175 ? 10.722 -20.859 -49.947 1.00 44.59 175 SER A C 1
ATOM 1364 O O . SER A 1 175 ? 10.853 -20.151 -50.944 1.00 44.59 175 SER A O 1
ATOM 1366 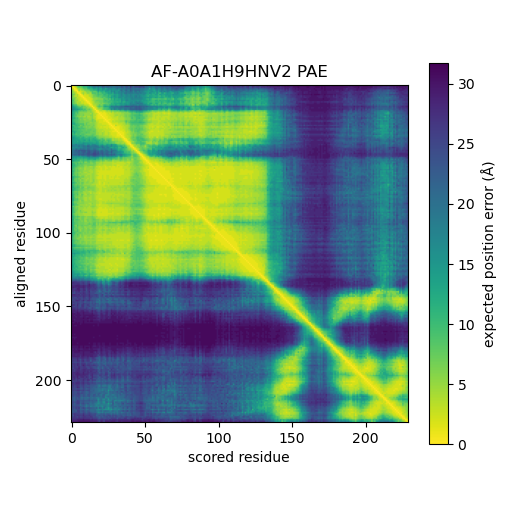N N . GLN A 1 176 ? 10.201 -20.397 -48.805 1.00 45.66 176 GLN A N 1
ATOM 1367 C CA . GLN A 1 176 ? 9.815 -19.001 -48.553 1.00 45.66 176 GLN A CA 1
ATOM 1368 C C . GLN A 1 176 ? 11.047 -18.120 -48.261 1.00 45.66 176 GLN A C 1
ATOM 1370 O O . GLN A 1 176 ? 12.043 -18.644 -47.758 1.00 45.66 176 GLN A O 1
ATOM 1375 N N . PRO A 1 177 ? 10.992 -16.797 -48.536 1.00 47.94 177 PRO A N 1
ATOM 1376 C CA . PRO A 1 177 ? 12.096 -15.877 -48.254 1.00 47.94 177 PRO A CA 1
ATOM 1377 C C . PRO A 1 177 ? 12.524 -15.938 -46.782 1.00 47.94 177 PRO A C 1
ATOM 1379 O O . PRO A 1 177 ? 11.688 -16.084 -45.887 1.00 47.94 177 PRO A O 1
ATOM 1382 N N . GLY A 1 178 ? 13.832 -15.823 -46.536 1.00 49.41 178 GLY A N 1
ATOM 1383 C CA . GLY A 1 178 ? 14.425 -15.855 -45.200 1.00 49.41 178 GLY A CA 1
ATOM 1384 C C . GLY A 1 178 ? 14.011 -14.640 -44.372 1.00 49.41 178 GLY A C 1
ATOM 1385 O O . GLY A 1 178 ? 14.644 -13.592 -44.427 1.00 49.41 178 GLY A O 1
ATOM 1386 N N . ILE A 1 179 ? 12.928 -14.761 -43.604 1.00 48.75 179 ILE A N 1
ATOM 1387 C CA . ILE A 1 179 ? 12.494 -13.716 -42.672 1.00 48.75 179 ILE A CA 1
ATOM 1388 C C . ILE A 1 179 ? 13.413 -13.754 -41.444 1.00 48.75 179 ILE A C 1
ATOM 1390 O O . ILE A 1 179 ? 13.201 -14.552 -40.530 1.00 48.75 179 ILE A O 1
ATOM 1394 N N . ASN A 1 180 ? 14.400 -12.860 -41.388 1.00 51.59 180 ASN A N 1
ATOM 1395 C CA . ASN A 1 180 ? 15.192 -12.646 -40.178 1.00 51.59 180 ASN A CA 1
ATOM 1396 C C . ASN A 1 180 ? 14.413 -11.740 -39.207 1.00 51.59 180 ASN A C 1
ATOM 1398 O O . ASN A 1 180 ? 14.245 -10.539 -39.425 1.00 51.59 180 ASN A O 1
ATOM 1402 N N . CYS A 1 181 ? 13.901 -12.336 -38.128 1.00 49.22 181 CYS A N 1
ATOM 1403 C CA . CYS A 1 181 ? 13.262 -11.618 -37.025 1.00 49.22 181 CYS A CA 1
ATOM 1404 C C . CYS A 1 181 ? 14.291 -11.337 -35.928 1.00 49.22 181 CYS A C 1
ATOM 1406 O O . CYS A 1 181 ? 14.784 -12.277 -35.307 1.00 49.22 181 CYS A O 1
ATOM 1408 N N . ILE A 1 182 ? 14.562 -10.061 -35.649 1.00 57.34 182 ILE A N 1
ATOM 1409 C CA . ILE A 1 182 ? 15.371 -9.653 -34.496 1.00 57.34 182 ILE A CA 1
ATOM 1410 C C . ILE A 1 182 ? 14.411 -9.089 -33.442 1.00 57.34 182 ILE A C 1
ATOM 1412 O O . ILE A 1 182 ? 13.680 -8.129 -33.700 1.00 57.34 182 ILE A O 1
ATOM 1416 N N . GLU A 1 183 ? 14.377 -9.720 -32.269 1.00 60.91 183 GLU A N 1
ATOM 1417 C CA . GLU A 1 183 ? 13.608 -9.263 -31.109 1.00 60.91 183 GLU A CA 1
ATOM 1418 C C . GLU A 1 183 ? 14.575 -8.633 -30.100 1.00 60.91 183 GLU A C 1
ATOM 1420 O O . GLU A 1 183 ? 15.470 -9.304 -29.584 1.00 60.91 183 GLU A O 1
ATOM 1425 N N . GLU A 1 184 ? 14.427 -7.329 -29.849 1.00 66.12 184 GLU A N 1
ATOM 1426 C CA . GLU A 1 184 ? 15.184 -6.646 -28.795 1.00 66.12 184 GLU A CA 1
ATOM 1427 C C . GLU A 1 184 ? 14.719 -7.146 -27.421 1.00 66.12 184 GLU A C 1
ATOM 1429 O O . GLU A 1 184 ? 13.517 -7.307 -27.190 1.00 66.12 184 GLU A O 1
ATOM 1434 N N . GLN A 1 185 ? 15.660 -7.380 -26.499 1.00 67.81 185 GLN A N 1
ATOM 1435 C CA . GLN A 1 185 ? 15.324 -7.787 -25.134 1.00 67.81 185 GLN A CA 1
ATOM 1436 C C . GLN A 1 185 ? 14.446 -6.721 -24.461 1.00 67.81 185 GLN A C 1
ATOM 1438 O O . GLN A 1 185 ? 14.744 -5.527 -24.494 1.00 67.81 185 GLN A O 1
ATOM 1443 N N . SER A 1 186 ? 13.344 -7.177 -23.865 1.00 75.75 186 SER A N 1
ATOM 1444 C CA . SER A 1 186 ? 12.438 -6.361 -23.056 1.00 75.75 186 SER A CA 1
ATOM 1445 C C . SER A 1 186 ? 13.176 -5.761 -21.852 1.00 75.75 186 SER A C 1
ATOM 1447 O O . SER A 1 186 ? 14.027 -6.419 -21.257 1.00 75.75 186 SER A O 1
ATOM 1449 N N . ALA A 1 187 ? 12.816 -4.534 -21.457 1.00 79.19 187 ALA A N 1
ATOM 1450 C CA . ALA A 1 187 ? 13.286 -3.939 -20.198 1.00 79.19 187 ALA A CA 1
ATOM 1451 C C . ALA A 1 187 ? 12.687 -4.631 -18.956 1.00 79.19 187 ALA A C 1
ATOM 1453 O O . ALA A 1 187 ? 13.141 -4.406 -17.838 1.00 79.19 187 ALA A O 1
ATOM 1454 N N . ASP A 1 188 ? 11.668 -5.458 -19.174 1.00 79.12 188 ASP A N 1
ATOM 1455 C CA . ASP A 1 188 ? 11.005 -6.297 -18.191 1.00 79.12 188 ASP A CA 1
ATOM 1456 C C . ASP A 1 188 ? 11.367 -7.774 -18.467 1.00 79.12 188 ASP A C 1
ATOM 1458 O O . ASP A 1 188 ? 10.810 -8.355 -19.410 1.00 79.12 188 ASP A O 1
ATOM 1462 N N . PRO A 1 189 ? 12.359 -8.344 -17.749 1.00 78.00 189 PRO A N 1
ATOM 1463 C CA . PRO A 1 189 ? 12.943 -9.651 -18.064 1.00 78.00 189 PRO A CA 1
ATOM 1464 C C . PRO A 1 189 ? 12.058 -10.834 -17.655 1.00 78.00 189 PRO A C 1
ATOM 1466 O O . PRO A 1 189 ? 12.173 -11.904 -18.250 1.00 78.00 189 PRO A O 1
ATOM 1469 N N . ASP A 1 190 ? 11.172 -10.640 -16.676 1.00 80.94 190 ASP A N 1
ATOM 1470 C CA . ASP A 1 190 ? 10.324 -11.705 -16.132 1.00 80.94 190 ASP A CA 1
ATOM 1471 C C . ASP A 1 190 ? 8.982 -11.813 -16.883 1.00 80.94 190 ASP A C 1
ATOM 1473 O O . ASP A 1 190 ? 8.287 -12.831 -16.815 1.00 80.94 190 ASP A O 1
ATOM 1477 N N . ALA A 1 191 ? 8.621 -10.795 -17.670 1.00 82.38 191 ALA A N 1
ATOM 1478 C CA . ALA A 1 191 ? 7.467 -10.838 -18.558 1.00 82.38 191 ALA A CA 1
ATOM 1479 C C . ALA A 1 191 ? 7.736 -11.738 -19.771 1.00 82.38 191 ALA A C 1
ATOM 1481 O O . ALA A 1 191 ? 8.800 -11.706 -20.388 1.00 82.38 191 ALA A O 1
ATOM 1482 N N . THR A 1 192 ? 6.741 -12.535 -20.161 1.00 83.44 192 THR A N 1
ATOM 1483 C CA . THR A 1 192 ? 6.862 -13.423 -21.329 1.00 83.44 192 THR A CA 1
ATOM 1484 C C . THR A 1 192 ? 5.619 -13.358 -22.217 1.00 83.44 192 THR A C 1
ATOM 1486 O O . THR A 1 192 ? 4.557 -12.880 -21.815 1.00 83.44 192 THR A O 1
ATOM 1489 N N . TRP A 1 193 ? 5.747 -13.807 -23.467 1.00 82.69 193 TRP A N 1
ATOM 1490 C CA . TRP A 1 193 ? 4.639 -13.909 -24.412 1.00 82.69 193 TRP A CA 1
ATOM 1491 C C . TRP A 1 193 ? 3.702 -15.076 -24.085 1.00 82.69 193 TRP A C 1
ATOM 1493 O O . TRP A 1 193 ? 4.130 -16.220 -23.954 1.00 82.69 193 TRP A O 1
ATOM 1503 N N . LEU A 1 194 ? 2.402 -14.797 -24.079 1.00 83.88 194 LEU A N 1
ATOM 1504 C CA . LEU A 1 194 ? 1.318 -15.771 -24.042 1.00 83.88 194 LEU A CA 1
ATOM 1505 C C . LEU A 1 1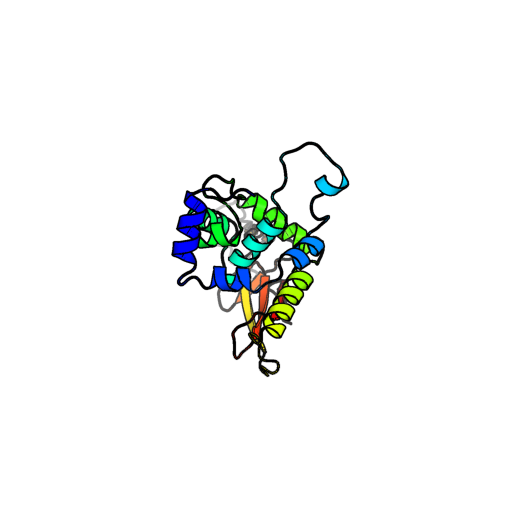94 ? 0.388 -15.551 -25.237 1.00 83.88 194 LEU A C 1
ATOM 1507 O O . LEU A 1 194 ? -0.004 -14.427 -25.554 1.00 83.88 194 LEU A O 1
ATOM 1511 N N . LYS A 1 195 ? -0.025 -16.637 -25.892 1.00 80.56 195 LYS A N 1
ATOM 1512 C CA . LYS A 1 195 ? -1.026 -16.598 -26.963 1.00 80.56 195 LYS A CA 1
ATOM 1513 C C . LYS A 1 195 ? -2.371 -17.090 -26.435 1.00 80.56 195 LYS A C 1
ATOM 1515 O O . LYS A 1 195 ? -2.539 -18.280 -26.182 1.00 80.56 195 LYS A O 1
ATOM 1520 N N . LYS A 1 196 ? -3.349 -16.188 -26.309 1.00 74.19 196 LYS A N 1
ATOM 1521 C CA . LYS A 1 196 ? -4.731 -16.519 -25.923 1.00 74.19 196 LYS A CA 1
ATOM 1522 C C . LYS A 1 196 ? -5.638 -16.388 -27.149 1.00 74.19 196 LYS A C 1
ATOM 1524 O O . LYS A 1 196 ? -5.979 -15.292 -27.599 1.00 74.19 196 LYS A O 1
ATOM 1529 N N . GLY A 1 197 ? -6.000 -17.527 -27.739 1.00 80.88 197 GLY A N 1
ATOM 1530 C CA . GLY A 1 197 ? -6.751 -17.576 -28.997 1.00 80.88 197 GLY A CA 1
ATOM 1531 C C . GLY A 1 197 ? -5.952 -16.994 -30.173 1.00 80.88 197 GLY A C 1
ATOM 1532 O O . GLY A 1 197 ? -4.887 -17.502 -30.521 1.00 80.88 197 GLY A O 1
ATOM 1533 N N . ARG A 1 198 ? -6.470 -15.927 -30.802 1.00 78.06 198 ARG A N 1
ATOM 1534 C CA . ARG A 1 198 ? -5.808 -15.221 -31.923 1.00 78.06 198 ARG A CA 1
ATOM 1535 C C . ARG A 1 198 ? -4.949 -14.025 -31.494 1.00 78.06 198 ARG A C 1
ATOM 1537 O O . ARG A 1 198 ? -4.338 -13.404 -32.358 1.00 78.06 198 ARG A O 1
ATOM 1544 N N . LYS A 1 199 ? -4.912 -13.684 -30.202 1.00 77.75 199 LYS A N 1
ATOM 1545 C CA . LYS A 1 199 ? -4.166 -12.527 -29.685 1.00 77.75 199 LYS A CA 1
ATOM 1546 C C . LYS A 1 199 ? -2.932 -12.988 -28.910 1.00 77.75 199 LYS A C 1
ATOM 1548 O O . LYS A 1 199 ? -3.015 -13.917 -28.107 1.00 77.75 199 LYS A O 1
ATOM 1553 N N . SER A 1 200 ? -1.808 -12.326 -29.156 1.00 80.38 200 SER A N 1
ATOM 1554 C CA . SER A 1 200 ? -0.563 -12.483 -28.400 1.00 80.38 200 SER A CA 1
ATOM 1555 C C . SER A 1 200 ? -0.473 -11.350 -27.382 1.00 80.38 200 SER A C 1
ATOM 1557 O O . SER A 1 200 ? -0.637 -10.190 -27.758 1.00 80.38 200 SER A O 1
ATOM 1559 N N . GLN A 1 201 ? -0.226 -11.671 -26.118 1.00 82.94 201 GLN A N 1
ATOM 1560 C CA . GLN A 1 201 ? -0.061 -10.703 -25.035 1.00 82.94 201 GLN A CA 1
ATOM 1561 C C . GLN A 1 201 ? 1.268 -10.966 -24.334 1.00 82.94 201 GLN A C 1
ATOM 1563 O O . GLN A 1 201 ? 1.622 -12.116 -24.091 1.00 82.94 201 GLN A O 1
ATOM 1568 N N . PHE A 1 202 ? 2.016 -9.905 -24.054 1.00 85.31 202 PHE A N 1
ATOM 1569 C CA . PHE A 1 202 ? 3.295 -9.962 -23.352 1.00 85.31 202 PHE A CA 1
ATOM 1570 C C . PHE A 1 202 ? 3.092 -9.437 -21.934 1.00 85.31 202 PHE A C 1
ATOM 1572 O O . PHE A 1 202 ? 2.569 -8.331 -21.777 1.00 85.31 202 PHE A O 1
ATOM 1579 N N . GLY A 1 203 ? 3.458 -10.218 -20.918 1.00 89.00 203 GLY A N 1
ATOM 1580 C CA . GLY A 1 203 ? 3.264 -9.819 -19.526 1.00 89.00 203 GLY A CA 1
ATOM 1581 C C . GLY A 1 203 ? 3.255 -10.987 -18.546 1.00 89.00 203 GLY A C 1
ATOM 1582 O O . GLY A 1 203 ? 4.061 -11.913 -18.665 1.00 89.00 203 GLY A O 1
ATOM 1583 N N . TYR A 1 204 ? 2.316 -10.938 -17.602 1.00 87.25 204 TYR A N 1
ATOM 1584 C CA . TYR A 1 204 ? 2.236 -11.801 -16.424 1.00 87.25 204 TYR A CA 1
ATOM 1585 C C . TYR A 1 204 ? 0.855 -12.425 -16.247 1.00 87.25 204 TYR A C 1
ATOM 1587 O O . TYR A 1 204 ? -0.152 -11.865 -16.676 1.00 87.25 204 TYR A O 1
ATOM 1595 N N . ARG A 1 205 ? 0.781 -13.555 -15.545 1.00 85.81 205 ARG A N 1
ATOM 1596 C CA . ARG A 1 205 ? -0.468 -14.074 -14.976 1.00 85.81 205 ARG A CA 1
ATOM 1597 C C . ARG A 1 205 ? -0.441 -13.868 -13.472 1.00 85.81 205 ARG A C 1
ATOM 1599 O O . ARG A 1 205 ? 0.480 -14.326 -12.809 1.00 85.81 205 ARG A O 1
ATOM 1606 N N . SER A 1 206 ? -1.451 -13.184 -12.957 1.00 82.62 206 SER A N 1
ATOM 1607 C CA . SER A 1 206 ? -1.682 -13.027 -11.529 1.00 82.62 206 SER A CA 1
ATOM 1608 C C . SER A 1 206 ? -2.802 -13.967 -11.099 1.00 82.62 206 SER A C 1
ATOM 1610 O O . SER A 1 206 ? -3.891 -13.943 -11.672 1.00 82.62 206 SER A O 1
ATOM 1612 N N . TYR A 1 207 ? -2.499 -14.816 -10.129 1.00 81.62 207 TYR A N 1
ATOM 1613 C CA . TYR A 1 207 ? -3.387 -15.750 -9.467 1.00 81.62 207 TYR A CA 1
ATOM 1614 C C . TYR A 1 207 ? -3.826 -15.129 -8.147 1.00 81.62 207 TYR A C 1
ATOM 1616 O O . TYR A 1 207 ? -3.007 -14.899 -7.257 1.00 81.62 207 TYR A O 1
ATOM 1624 N N . LEU A 1 208 ? -5.117 -14.845 -8.028 1.00 82.38 208 LEU A N 1
ATOM 1625 C CA . LEU A 1 208 ? -5.715 -14.339 -6.798 1.00 82.38 208 LEU A CA 1
ATOM 1626 C C . LEU A 1 208 ? -6.453 -15.487 -6.123 1.00 82.38 208 LEU A C 1
ATOM 1628 O O . LEU A 1 208 ? -7.390 -16.043 -6.693 1.00 82.38 208 LEU A O 1
ATOM 1632 N N . VAL A 1 209 ? -6.025 -15.835 -4.913 1.00 80.38 209 VAL A N 1
ATOM 1633 C CA . VAL A 1 209 ? -6.726 -16.785 -4.052 1.00 80.38 209 VAL A CA 1
ATOM 1634 C C . VAL A 1 209 ? -7.725 -15.992 -3.233 1.00 80.38 209 VAL A C 1
ATOM 1636 O O . VAL A 1 209 ? -7.344 -15.243 -2.331 1.00 80.38 209 VAL A O 1
ATOM 1639 N N . VAL A 1 210 ? -9.002 -16.158 -3.556 1.00 76.06 210 VAL A N 1
ATOM 1640 C CA . VAL A 1 210 ? -10.095 -15.433 -2.911 1.00 76.06 210 VAL A CA 1
ATOM 1641 C C . VAL A 1 210 ? -10.988 -16.394 -2.145 1.00 76.06 210 VAL A C 1
ATOM 1643 O O . VAL A 1 210 ? -11.242 -17.523 -2.569 1.00 76.06 210 VAL A O 1
ATOM 1646 N N . ASP A 1 211 ? -11.469 -15.933 -1.002 1.00 71.81 211 ASP A N 1
ATOM 1647 C CA . ASP A 1 211 ? -12.464 -16.629 -0.217 1.00 71.81 211 ASP A CA 1
ATOM 1648 C C . ASP A 1 211 ? -13.815 -16.676 -0.941 1.00 71.81 211 ASP A C 1
ATOM 1650 O O . ASP A 1 211 ? -14.359 -15.635 -1.308 1.00 71.81 211 ASP A O 1
ATOM 1654 N N . ALA A 1 212 ? -14.368 -17.873 -1.152 1.00 65.31 212 ALA A N 1
ATOM 1655 C CA . ALA A 1 212 ? -15.600 -18.036 -1.925 1.00 65.31 212 ALA A CA 1
ATOM 1656 C C . ALA A 1 212 ? -16.860 -17.466 -1.251 1.00 65.31 212 ALA A C 1
ATOM 1658 O O . ALA A 1 212 ? -17.843 -17.227 -1.952 1.00 65.31 212 ALA A O 1
ATOM 1659 N N . GLN A 1 213 ? -16.877 -17.305 0.078 1.00 59.84 213 GLN A N 1
ATOM 1660 C CA . GLN A 1 213 ? -18.059 -16.809 0.793 1.00 59.84 213 GLN A CA 1
ATOM 1661 C C . GLN A 1 213 ? -18.028 -15.292 0.937 1.00 59.84 213 GLN A C 1
ATOM 1663 O O . GLN A 1 213 ? -19.004 -14.630 0.586 1.00 59.84 213 GLN A O 1
ATOM 1668 N N . ASP A 1 214 ? -16.898 -14.760 1.400 1.00 65.69 214 ASP A N 1
ATOM 1669 C CA . ASP A 1 214 ? -16.814 -13.360 1.821 1.00 65.69 214 ASP A CA 1
ATOM 1670 C C . ASP A 1 214 ? -15.984 -12.487 0.859 1.00 65.69 214 ASP A C 1
ATOM 1672 O O . ASP A 1 214 ? -15.976 -11.262 0.972 1.00 65.69 214 ASP A O 1
ATOM 1676 N N . GLY A 1 215 ? -15.290 -13.093 -0.114 1.00 66.31 215 GLY A N 1
ATOM 1677 C CA . GLY A 1 215 ? -14.500 -12.369 -1.116 1.00 66.31 215 GLY A CA 1
ATOM 1678 C C . GLY A 1 215 ? -13.153 -11.837 -0.611 1.00 66.31 215 GLY A C 1
ATOM 1679 O O . GLY A 1 215 ? -12.520 -11.033 -1.295 1.00 66.31 215 GLY A O 1
ATOM 1680 N N . TYR A 1 216 ? -12.683 -12.278 0.560 1.00 68.44 216 TYR A N 1
ATOM 1681 C CA . TYR A 1 216 ? -11.373 -11.892 1.089 1.00 68.44 216 TYR A CA 1
ATOM 1682 C C . TYR A 1 216 ? -10.223 -12.480 0.268 1.00 68.44 216 TYR A C 1
ATOM 1684 O O . TYR A 1 216 ? -10.169 -13.686 0.027 1.00 68.44 216 TYR A O 1
ATOM 1692 N N . VAL A 1 217 ? -9.255 -11.643 -0.108 1.00 74.31 217 VAL A N 1
ATOM 1693 C CA . VAL A 1 217 ? -8.019 -12.100 -0.756 1.00 74.31 217 VAL A CA 1
ATOM 1694 C C . VAL A 1 217 ? -7.126 -12.759 0.295 1.00 74.31 217 VAL A C 1
ATOM 1696 O O . VAL A 1 217 ? -6.672 -12.106 1.233 1.00 74.31 217 VAL A O 1
ATOM 1699 N N . ARG A 1 218 ? -6.871 -14.059 0.134 1.00 71.69 218 ARG A N 1
ATOM 1700 C CA . ARG A 1 218 ? -5.970 -14.834 0.999 1.00 71.69 218 ARG A CA 1
ATOM 1701 C C . ARG A 1 218 ? -4.533 -14.860 0.495 1.00 71.69 218 ARG A C 1
ATOM 1703 O O . ARG A 1 218 ? -3.623 -15.064 1.288 1.00 71.69 218 ARG A O 1
ATOM 1710 N N . GLY A 1 219 ? -4.334 -14.687 -0.807 1.00 73.00 219 GLY A N 1
ATOM 1711 C CA . GLY A 1 219 ? -3.009 -14.711 -1.409 1.00 73.00 219 GLY A CA 1
ATOM 1712 C C . GLY A 1 219 ? -3.032 -14.215 -2.843 1.00 73.00 219 GLY A C 1
ATOM 1713 O O . GLY A 1 219 ? -4.042 -14.332 -3.540 1.00 73.00 219 GLY A O 1
ATOM 1714 N N . VAL A 1 220 ? -1.905 -13.656 -3.269 1.00 81.44 220 VAL A N 1
ATOM 1715 C CA . VAL A 1 220 ? -1.671 -13.238 -4.649 1.00 81.44 220 VAL A CA 1
ATOM 1716 C C . VAL A 1 220 ? -0.353 -13.844 -5.093 1.00 81.44 220 VAL A C 1
ATOM 1718 O O . VAL A 1 220 ? 0.665 -13.665 -4.434 1.00 81.44 220 VAL A O 1
ATOM 1721 N N . HIS A 1 221 ? -0.361 -14.550 -6.215 1.00 82.38 221 HIS A N 1
ATOM 1722 C CA . HIS A 1 221 ? 0.848 -15.062 -6.843 1.00 82.38 221 HIS A CA 1
ATOM 1723 C C . HIS A 1 221 ? 0.932 -14.527 -8.267 1.00 82.38 221 HIS A C 1
ATOM 1725 O O . HIS A 1 221 ? -0.048 -14.576 -8.997 1.00 82.38 221 HIS A O 1
ATOM 1731 N N . THR A 1 222 ? 2.080 -14.002 -8.685 1.00 84.62 222 THR A N 1
ATOM 1732 C CA . THR A 1 222 ? 2.258 -13.508 -10.056 1.00 84.62 222 THR A CA 1
ATOM 1733 C C . THR A 1 222 ? 3.404 -14.254 -10.717 1.00 84.62 222 THR A C 1
ATOM 1735 O O . THR A 1 222 ? 4.501 -14.303 -10.171 1.00 84.62 222 THR A O 1
ATOM 1738 N N . ALA A 1 223 ? 3.137 -14.824 -11.890 1.00 85.31 223 ALA A N 1
ATOM 1739 C CA . ALA A 1 223 ? 4.084 -15.606 -12.675 1.00 85.31 223 ALA A CA 1
ATOM 1740 C C . ALA A 1 223 ? 4.206 -15.048 -14.107 1.00 85.31 223 ALA A C 1
ATOM 1742 O O . ALA A 1 223 ? 3.294 -14.353 -14.579 1.00 85.31 223 ALA A O 1
ATOM 1743 N N . PRO A 1 224 ? 5.291 -15.360 -14.838 1.00 85.88 224 PRO A N 1
ATOM 1744 C CA . PRO A 1 224 ? 5.409 -15.047 -16.262 1.00 85.88 224 PRO A CA 1
ATOM 1745 C C . PRO A 1 224 ? 4.207 -15.574 -17.056 1.00 85.88 224 PRO A C 1
ATOM 1747 O O . PRO A 1 224 ? 3.705 -16.666 -16.784 1.00 85.88 224 PRO A O 1
ATOM 1750 N N . ALA A 1 225 ? 3.726 -14.837 -18.065 1.00 82.94 225 ALA A N 1
ATOM 1751 C CA . ALA A 1 225 ? 2.453 -15.188 -18.704 1.00 82.94 225 ALA A CA 1
ATOM 1752 C C . ALA A 1 225 ? 2.429 -16.563 -19.397 1.00 82.94 225 ALA A C 1
ATOM 1754 O O . ALA A 1 225 ? 1.348 -17.126 -19.581 1.00 82.94 225 ALA A O 1
ATOM 1755 N N . ASN A 1 226 ? 3.581 -17.108 -19.795 1.00 80.06 226 ASN A N 1
ATOM 1756 C CA . ASN A 1 226 ? 3.678 -18.426 -20.427 1.00 80.06 226 ASN A CA 1
ATOM 1757 C C . ASN A 1 226 ? 3.678 -19.597 -19.432 1.00 80.06 226 ASN A C 1
ATOM 1759 O O . ASN A 1 226 ? 3.528 -20.737 -19.868 1.00 80.06 226 ASN A O 1
ATOM 1763 N N . GLN A 1 227 ? 3.840 -19.337 -18.134 1.00 71.38 227 GLN A N 1
ATOM 1764 C CA . GLN A 1 227 ? 3.803 -20.368 -17.106 1.00 71.38 227 GLN A CA 1
ATOM 1765 C C . GLN A 1 227 ? 2.365 -20.551 -16.605 1.00 71.38 227 GLN A C 1
ATOM 1767 O O . GLN A 1 227 ? 1.660 -19.596 -16.262 1.00 71.38 227 GLN A O 1
ATOM 1772 N N . SER A 1 228 ? 1.906 -21.800 -16.615 1.00 58.81 228 SER A N 1
ATOM 1773 C CA . SER A 1 228 ? 0.799 -22.245 -15.770 1.00 58.81 228 SER A CA 1
ATOM 1774 C C . SER A 1 228 ? 1.377 -22.855 -14.499 1.00 58.81 228 SER A C 1
ATOM 1776 O O . SER A 1 228 ? 2.474 -23.408 -14.563 1.00 58.81 228 SER A O 1
ATOM 1778 N N . GLU A 1 229 ? 0.637 -22.737 -13.395 1.00 52.94 229 GLU A N 1
ATOM 1779 C CA . GLU A 1 229 ? 0.892 -23.463 -12.139 1.00 52.94 229 GLU A CA 1
ATOM 1780 C C . GLU A 1 229 ? 1.201 -24.954 -12.367 1.00 52.94 229 GLU A C 1
ATOM 1782 O O . GLU A 1 229 ? 0.567 -25.558 -13.272 1.00 52.94 229 GLU A O 1
#

Foldseek 3Di:
DDDDPVNVVVCVVCVVDPPLVVLLVQDPLVVVLVLQPPLDPCNVPVDDDDDQDRSSLLLLLVVVCVVVVHQLQRSQVCCLPPVSSCVSSVHDNPDDTDHSVSSVVSVVSCVVVVSPLVSVVSSVVSCVVVVVDDPDLPDWDKDKDFDFDPQAWDKDWDFPDPPDDDDDDDDPPPDDGDTDIDTHATPDNQWAWDDDPPDIGTGKIKIFGARPPNGDTNDIDIHHPPDDD

Radius of gyration: 24.95 Å; Cα contacts (8 Å, |Δi|>4): 251; chains: 1; bounding box: 44×48×77 Å

Solvent-accessible surface area (backbone atoms only — not comparable to full-atom values): 14007 Å² total; per-residue (Å²): 132,85,80,49,77,69,53,53,57,48,48,62,67,43,63,77,77,43,66,64,56,54,51,58,76,68,52,74,60,70,68,54,39,62,73,47,58,80,70,51,67,46,78,78,63,72,58,92,73,84,82,77,75,59,57,59,38,56,50,45,48,51,50,50,19,62,77,66,73,41,52,50,63,53,36,32,52,40,47,74,73,35,65,68,54,25,50,67,40,70,48,53,97,86,53,90,76,69,49,36,68,56,50,49,55,50,52,54,50,34,58,77,65,67,44,51,63,58,54,50,49,51,52,51,51,52,40,35,74,74,64,75,45,75,97,71,68,90,38,74,44,74,47,78,47,79,46,74,49,90,49,65,55,55,72,49,74,50,76,83,67,82,90,68,75,102,64,87,80,76,62,95,76,80,70,74,82,77,71,54,72,51,70,47,83,38,89,45,80,68,45,29,68,26,74,62,87,94,46,76,48,43,10,29,30,36,37,39,34,23,34,65,81,82,62,50,76,79,44,76,47,76,44,33,34,64,62,76,135